Protein AF-A0A843L3I0-F1 (afdb_monomer_lite)

Foldseek 3Di:
DPPFAEEAEEEALLQLLCVQQVDADWDKALVRLLVSLVSSCVSPVPDPSSVLSVVSSVVCVVCVVVVHHYIYIYHYFHNPGDPRRLVRRLVRLVVVCVVRVGQEYEYGEQPPCCVPNVVSNCVPHNYPYYHHDHDDDDDDDVVVVVVVVVVVVVCVVDPVSVCVVPVLVVVLVVQQVVCVVVVHSVRSVVVNCVVVVVVCVCVVVVVVVVCCVPPPPVNVVVVVVVVVVVVVVVVVVVVVVVCVVDVPPPD

Sequence (251 aa):
MFEKKIIVLSVDRDNDLGVKTGIKGPLIGEKDILNAAMELGIADPTESDTNVLFRAIQVSRKLKNEGTPCEVVAITGDIEVGVKSDLVISEQLDTVIKKVKSKGVILVTDGREDENTLPVIQSKIPIVSIDRIVVQQSESIEDTYFILHKYIREVMEDRKLAGLVLGAPGLVFLLFGIAFLLGRPQLGWFGFLFVLGIYLFLKGFGIDNFIRREFSPKRVGFVFYVIAILLGIIGVWQSYYYFLQFPTWQS

Secondary structure (DSSP, 8-state):
---SPEEEEEEESS-HHHHHH-PPSPEESHHHHHHHHHHHHHH-TT-SHHHHHHHHHHHHHHHHHTT--EEEEEEE--SSTTHHHHHHHHHHHHHHHHHH--S-EEEEE-SSSHHHHHHHHHHHS-EEEEEE-------SHHHHHHHHHHHHHHHHHSHHHHIIIIIHHHHHHHHHHHHHHTT-THHHHHHHHHHHHHHHHHHHTTHHHHHHHHS-HHHHHHHHHHHHHHHHHHHHHHHHHHHHHS-TT--

pLDDT: mean 86.12, std 11.43, range [47.25, 97.81]

Structure (mmCIF, N/CA/C/O backbone):
data_AF-A0A843L3I0-F1
#
_entry.id   AF-A0A843L3I0-F1
#
loop_
_atom_site.group_PDB
_atom_site.id
_atom_site.type_symbol
_atom_site.label_atom_id
_atom_site.label_alt_id
_atom_site.label_comp_id
_atom_site.label_asym_id
_atom_site.label_entity_id
_atom_site.label_seq_id
_atom_site.pdbx_PDB_ins_code
_atom_site.Cartn_x
_atom_site.Cartn_y
_atom_site.Cartn_z
_atom_site.occupancy
_atom_site.B_iso_or_equiv
_atom_site.auth_seq_id
_atom_site.auth_comp_id
_atom_site.auth_asym_id
_atom_site.auth_atom_id
_atom_site.pdbx_PDB_model_num
ATOM 1 N N . MET A 1 1 ? -13.989 15.320 29.189 1.00 47.25 1 MET A N 1
ATOM 2 C CA . MET A 1 1 ? -13.974 13.846 29.085 1.00 47.25 1 MET A CA 1
ATOM 3 C C . MET A 1 1 ? -15.146 13.459 28.197 1.00 47.25 1 MET A C 1
ATOM 5 O O . MET A 1 1 ? -16.239 13.953 28.444 1.00 47.25 1 MET A O 1
ATOM 9 N N . PHE A 1 2 ? -14.930 12.718 27.107 1.00 51.69 2 PHE A N 1
ATOM 10 C CA . PHE A 1 2 ? -16.034 12.284 26.243 1.00 51.69 2 PHE A CA 1
ATOM 11 C C . PHE A 1 2 ? -16.946 11.348 27.057 1.00 51.69 2 PHE A C 1
ATOM 13 O O . PHE A 1 2 ? -16.574 10.216 27.335 1.00 51.69 2 PHE A O 1
ATOM 20 N N . GLU A 1 3 ? -18.134 11.811 27.456 1.00 54.72 3 GLU A N 1
ATOM 21 C CA . GLU A 1 3 ? -19.116 10.997 28.206 1.00 54.72 3 GLU A CA 1
ATOM 22 C C . GLU A 1 3 ? -19.702 9.838 27.380 1.00 54.72 3 GLU A C 1
ATOM 24 O O . GLU A 1 3 ? -20.401 8.973 27.903 1.00 54.72 3 GLU A O 1
ATOM 29 N N . LYS A 1 4 ? -19.459 9.819 26.066 1.00 68.38 4 LYS A N 1
ATOM 30 C CA . LYS A 1 4 ? -20.061 8.873 25.125 1.00 68.38 4 LYS A CA 1
ATOM 31 C C . LYS A 1 4 ? -19.022 7.859 24.670 1.00 68.38 4 LYS A C 1
ATOM 33 O O . LYS A 1 4 ? -17.927 8.242 24.270 1.00 68.38 4 LYS A O 1
ATOM 38 N N . LYS A 1 5 ? -19.409 6.580 24.684 1.00 85.69 5 LYS A N 1
ATOM 39 C CA . LYS A 1 5 ? -18.583 5.466 24.206 1.00 85.69 5 LYS A CA 1
ATOM 40 C C . LYS A 1 5 ? -18.188 5.704 22.745 1.00 85.69 5 LYS A C 1
ATOM 42 O O . LYS A 1 5 ? -19.071 6.000 21.942 1.00 85.69 5 LYS A O 1
ATOM 47 N N . ILE A 1 6 ? -16.908 5.597 22.400 1.00 92.62 6 ILE A N 1
ATOM 48 C CA . ILE A 1 6 ? -16.381 5.784 21.034 1.00 92.62 6 ILE A CA 1
ATOM 49 C C . ILE A 1 6 ? -16.170 4.417 20.372 1.00 92.62 6 ILE A C 1
ATOM 51 O O . ILE A 1 6 ? -15.732 3.476 21.033 1.00 92.62 6 ILE A O 1
ATOM 55 N N . ILE A 1 7 ? -16.480 4.289 19.083 1.00 96.00 7 ILE A N 1
ATOM 56 C CA . ILE A 1 7 ? -16.087 3.109 18.298 1.00 96.00 7 ILE A CA 1
ATOM 57 C C . ILE A 1 7 ? -14.706 3.369 17.697 1.00 96.00 7 ILE A C 1
ATOM 59 O O . ILE A 1 7 ? -14.507 4.400 17.065 1.00 96.00 7 ILE A O 1
ATOM 63 N N . VAL A 1 8 ? -13.766 2.446 17.870 1.00 97.06 8 VAL A N 1
ATOM 64 C CA . VAL A 1 8 ? -12.531 2.400 17.075 1.00 97.06 8 VAL A CA 1
ATOM 65 C C . VAL A 1 8 ? -12.775 1.396 15.957 1.00 97.06 8 VAL A C 1
ATOM 67 O O . VAL A 1 8 ? -12.907 0.208 16.241 1.00 97.06 8 VAL A O 1
ATOM 70 N N . LEU A 1 9 ? -12.927 1.878 14.726 1.00 96.56 9 LEU A N 1
ATOM 71 C CA . LEU A 1 9 ? -13.404 1.096 13.587 1.00 96.56 9 LEU A CA 1
ATOM 72 C C . LEU A 1 9 ? -12.271 0.802 12.607 1.00 96.56 9 LEU A C 1
ATOM 74 O O . LEU A 1 9 ? -11.635 1.734 12.131 1.00 96.56 9 LEU A O 1
ATOM 78 N N . SER A 1 10 ? -12.094 -0.472 12.272 1.00 95.19 10 SER A N 1
ATOM 79 C CA . SER A 1 10 ? -11.363 -0.939 11.090 1.00 95.19 10 SER A CA 1
ATOM 80 C C . SER A 1 10 ? -12.364 -1.399 10.033 1.00 95.19 10 SER A C 1
ATOM 82 O O . SER A 1 10 ? -13.389 -1.995 10.382 1.00 95.19 10 SER A O 1
ATOM 84 N N . VAL A 1 11 ? -12.070 -1.146 8.762 1.00 93.75 11 VAL A N 1
ATOM 85 C CA . VAL A 1 11 ? -12.902 -1.571 7.630 1.00 93.75 11 VAL A CA 1
ATOM 86 C C . VAL A 1 11 ? -12.017 -2.295 6.629 1.00 93.75 11 VAL A C 1
ATOM 88 O O . VAL A 1 11 ? -11.012 -1.730 6.227 1.00 93.75 11 VAL A O 1
ATOM 91 N N . ASP A 1 12 ? -12.415 -3.510 6.274 1.00 92.56 12 ASP A N 1
ATOM 92 C CA . ASP A 1 12 ? -11.859 -4.326 5.188 1.00 92.56 12 ASP A CA 1
ATOM 93 C C . ASP A 1 12 ? -12.946 -4.383 4.103 1.00 92.56 12 ASP A C 1
ATOM 95 O O . ASP A 1 12 ? -14.004 -4.990 4.312 1.00 92.56 12 ASP A O 1
ATOM 99 N N . ARG A 1 13 ? -12.791 -3.636 3.004 1.00 90.62 13 ARG A N 1
ATOM 100 C CA . ARG A 1 13 ? -13.873 -3.444 2.027 1.00 90.62 13 ARG A CA 1
ATOM 101 C C . ARG A 1 13 ? -13.996 -4.599 1.041 1.00 90.62 13 ARG A C 1
ATOM 103 O O . ARG A 1 13 ? -15.122 -4.899 0.632 1.00 90.62 13 ARG A O 1
ATOM 110 N N . ASP A 1 14 ? -12.903 -5.215 0.625 1.00 89.81 14 ASP A N 1
ATOM 111 C CA . ASP A 1 14 ? -12.903 -6.344 -0.312 1.00 89.81 14 ASP A CA 1
ATOM 112 C C . ASP A 1 14 ? -13.052 -7.709 0.382 1.00 89.81 14 ASP A C 1
ATOM 114 O O . ASP A 1 14 ? -13.180 -8.743 -0.280 1.00 89.81 14 ASP A O 1
ATOM 118 N N . ASN A 1 15 ? -13.221 -7.693 1.709 1.00 92.00 15 ASN A N 1
ATOM 119 C CA . ASN A 1 15 ? -13.504 -8.850 2.549 1.00 92.00 15 ASN A CA 1
ATOM 120 C C . ASN A 1 15 ? -12.358 -9.868 2.532 1.00 92.00 15 ASN A C 1
ATOM 122 O O . ASN A 1 15 ? -12.599 -11.079 2.611 1.00 92.00 15 ASN A O 1
ATOM 126 N N . ASP A 1 16 ? -11.119 -9.387 2.479 1.00 91.38 16 ASP A N 1
ATOM 127 C CA . ASP A 1 16 ? -9.922 -10.216 2.527 1.00 91.38 16 ASP A CA 1
ATOM 128 C C . ASP A 1 16 ? -9.854 -11.048 3.809 1.00 91.38 16 ASP A C 1
ATOM 130 O O . ASP A 1 16 ? -9.531 -12.241 3.764 1.00 91.38 16 ASP A O 1
ATOM 134 N N . LEU A 1 17 ? -10.299 -10.499 4.944 1.00 92.25 17 LEU A N 1
ATOM 135 C CA . LEU A 1 17 ? -10.442 -11.256 6.184 1.00 92.25 17 LEU A CA 1
ATOM 136 C C . LEU A 1 17 ? -11.374 -12.457 5.993 1.00 92.25 17 LEU A C 1
ATOM 138 O O . LEU A 1 17 ? -11.023 -13.588 6.341 1.00 92.25 17 LEU A O 1
ATOM 142 N N . GLY A 1 18 ? -12.559 -12.235 5.426 1.00 93.56 18 GLY A N 1
ATOM 143 C CA . GLY A 1 18 ? -13.554 -13.287 5.234 1.00 93.56 18 GLY A CA 1
ATOM 144 C C . GLY A 1 18 ? -13.145 -14.318 4.187 1.00 93.56 18 GLY A C 1
ATOM 145 O O . GLY A 1 18 ? -13.417 -15.506 4.369 1.00 93.56 18 GLY A O 1
ATOM 146 N N . VAL A 1 19 ? -12.477 -13.888 3.118 1.00 93.75 19 VAL A N 1
ATOM 147 C CA . VAL A 1 19 ? -12.019 -14.755 2.026 1.00 93.75 19 VAL A CA 1
ATOM 148 C C . VAL A 1 19 ? -10.836 -15.618 2.464 1.00 93.75 19 VAL A C 1
ATOM 150 O O . VAL A 1 19 ? -10.841 -16.822 2.207 1.00 93.75 19 VAL A O 1
ATOM 153 N N . LYS A 1 20 ? -9.850 -15.033 3.152 1.00 92.81 20 LYS A N 1
ATOM 154 C CA . LYS A 1 20 ? -8.599 -15.714 3.519 1.00 92.81 20 LYS A CA 1
ATOM 155 C C . LYS A 1 20 ? -8.724 -16.546 4.800 1.00 92.81 20 LYS A C 1
ATOM 157 O O . LYS A 1 20 ? -8.062 -17.573 4.916 1.00 92.81 20 LYS A O 1
ATOM 162 N N . THR A 1 21 ? -9.591 -16.152 5.741 1.00 93.06 21 THR A N 1
ATOM 163 C CA . THR A 1 21 ? -9.711 -16.819 7.060 1.00 93.06 21 THR A CA 1
ATOM 164 C C . THR A 1 21 ? -11.070 -17.475 7.326 1.00 93.06 21 THR A C 1
ATOM 166 O O . THR A 1 21 ? -11.201 -18.283 8.244 1.00 93.06 21 THR A O 1
ATOM 169 N N . GLY A 1 22 ? -12.113 -17.131 6.563 1.00 92.31 22 GLY A N 1
ATOM 170 C CA . GLY A 1 22 ? -13.489 -17.572 6.827 1.00 92.31 22 GLY A CA 1
ATOM 171 C C . GLY A 1 22 ? -14.190 -16.840 7.983 1.00 92.31 22 G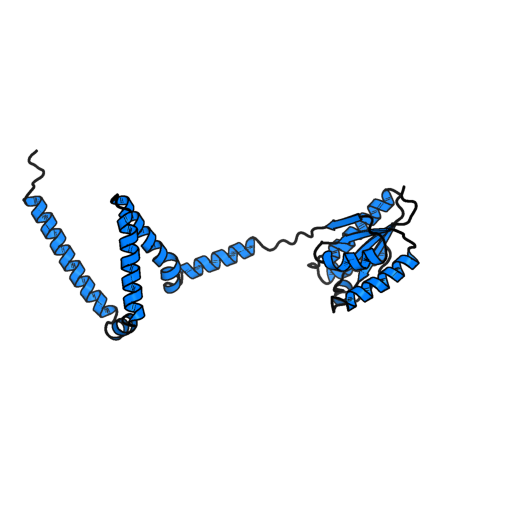LY A C 1
ATOM 172 O O . GLY A 1 22 ? -15.360 -17.124 8.264 1.00 92.31 22 GLY A O 1
ATOM 173 N N . ILE A 1 23 ? -13.517 -15.895 8.649 1.00 93.62 23 ILE A N 1
ATOM 174 C CA . ILE A 1 23 ? -14.083 -15.088 9.736 1.00 93.62 23 ILE A CA 1
ATOM 175 C C . ILE A 1 23 ? -14.974 -13.990 9.147 1.00 93.62 23 ILE A C 1
ATOM 177 O O . ILE A 1 23 ? -14.539 -13.195 8.324 1.00 93.62 23 ILE A O 1
ATOM 181 N N . LYS A 1 24 ? -16.234 -13.921 9.588 1.00 90.88 24 LYS A N 1
ATOM 182 C CA . LYS A 1 24 ? -17.214 -12.947 9.081 1.00 90.88 24 LYS A CA 1
ATOM 183 C C . LYS A 1 24 ? -17.395 -11.771 10.036 1.00 90.88 24 LYS A C 1
ATOM 185 O O . LYS A 1 24 ? -17.541 -11.977 11.242 1.00 90.88 24 LYS A O 1
ATOM 190 N N . GLY A 1 25 ? -17.457 -10.560 9.484 1.00 89.56 25 GLY A N 1
ATOM 191 C CA . GLY A 1 25 ? -17.862 -9.363 10.215 1.00 89.56 25 GLY A CA 1
ATOM 192 C C . GLY A 1 25 ? -19.362 -9.340 10.571 1.00 89.56 25 GLY A C 1
ATOM 193 O O . GLY A 1 25 ? -20.153 -10.119 10.029 1.00 89.56 25 GLY A O 1
ATOM 194 N N . PRO A 1 26 ? -19.785 -8.452 11.492 1.00 95.44 26 PRO A N 1
ATOM 195 C CA . PRO A 1 26 ? -18.951 -7.510 12.235 1.00 95.44 26 PRO A CA 1
ATOM 196 C C . PRO A 1 26 ? -18.332 -8.156 13.484 1.00 95.44 26 PRO A C 1
ATOM 198 O O . PRO A 1 26 ? -19.027 -8.802 14.273 1.00 95.44 26 PRO A O 1
ATOM 201 N N . LEU A 1 27 ? -17.045 -7.906 13.713 1.00 96.75 27 LEU A N 1
ATOM 202 C CA . LEU A 1 27 ? -16.320 -8.309 14.917 1.00 96.75 27 LEU A CA 1
ATOM 203 C C . LEU A 1 27 ? -16.342 -7.171 15.932 1.00 96.75 27 LEU A C 1
ATOM 205 O O . LEU A 1 27 ? -16.021 -6.030 15.602 1.00 96.75 27 LEU A O 1
ATOM 209 N N . ILE A 1 28 ? -16.723 -7.469 17.174 1.00 96.44 28 ILE A N 1
ATOM 210 C CA . ILE A 1 28 ? -16.835 -6.471 18.240 1.00 96.44 28 ILE A CA 1
ATOM 211 C C . ILE A 1 28 ? -16.047 -6.958 19.445 1.00 96.44 28 ILE A C 1
ATOM 213 O O . ILE A 1 28 ? -16.349 -8.003 20.013 1.00 96.44 28 ILE A O 1
ATOM 217 N N . GLY A 1 29 ? -15.101 -6.142 19.888 1.00 95.81 29 GLY A N 1
ATOM 218 C CA . GLY A 1 29 ? -14.295 -6.419 21.061 1.00 95.81 29 GLY A CA 1
ATOM 219 C C . GLY A 1 29 ? -12.894 -6.902 20.720 1.00 95.81 29 GLY A C 1
ATOM 220 O O . GLY A 1 29 ? -12.596 -7.443 19.659 1.00 95.81 29 GLY A O 1
ATOM 221 N N . GLU A 1 30 ? -11.998 -6.666 21.669 1.00 96.25 30 GLU A N 1
ATOM 222 C CA . GLU A 1 30 ? -10.559 -6.813 21.464 1.00 96.25 30 GLU A CA 1
ATOM 223 C C . GLU A 1 30 ? -10.128 -8.256 21.207 1.00 96.25 30 GLU A C 1
ATOM 225 O O . GLU A 1 30 ? -9.241 -8.491 20.395 1.00 96.25 30 GLU A O 1
ATOM 230 N N . LYS A 1 31 ? -10.759 -9.223 21.879 1.00 96.44 31 LYS A N 1
ATOM 231 C CA . LYS A 1 31 ? -10.398 -10.638 21.759 1.00 96.44 31 LYS A CA 1
ATOM 232 C C . LYS A 1 31 ? -10.693 -11.182 20.360 1.00 96.44 31 LYS A C 1
ATOM 234 O O . LYS A 1 31 ? -9.840 -11.850 19.785 1.00 96.44 31 LYS A O 1
ATOM 239 N N . ASP A 1 32 ? -11.870 -10.869 19.825 1.00 96.56 32 ASP A N 1
ATOM 240 C CA . ASP A 1 32 ? -12.314 -11.368 18.522 1.00 96.56 32 ASP A CA 1
ATOM 241 C C . ASP A 1 32 ? -11.478 -10.755 17.394 1.00 96.56 32 ASP A C 1
ATOM 243 O O . ASP A 1 32 ? -11.054 -11.458 16.481 1.00 96.56 32 ASP A O 1
ATOM 247 N N . ILE A 1 33 ? -11.157 -9.463 17.508 1.00 97.12 33 ILE A N 1
ATOM 248 C CA . ILE A 1 33 ? -10.322 -8.752 16.531 1.00 97.12 33 ILE A CA 1
ATOM 249 C C . ILE A 1 33 ? -8.862 -9.196 16.615 1.00 97.12 33 ILE A C 1
ATOM 251 O O . ILE A 1 33 ? -8.215 -9.334 15.584 1.00 97.12 33 ILE A O 1
ATOM 255 N N . LEU A 1 34 ? -8.339 -9.468 17.815 1.00 97.69 34 LEU A N 1
ATOM 256 C CA . LEU A 1 34 ? -6.986 -10.004 17.966 1.00 97.69 34 LEU A CA 1
ATOM 257 C C . LEU A 1 34 ? -6.868 -11.382 17.311 1.00 97.69 34 LEU A C 1
ATOM 259 O O . LEU A 1 34 ? -5.893 -11.637 16.613 1.00 97.69 34 LEU A O 1
ATOM 263 N N . ASN A 1 35 ? -7.868 -12.244 17.509 1.00 97.44 35 ASN A N 1
ATOM 264 C CA . ASN A 1 35 ? -7.906 -13.547 16.858 1.00 97.44 35 ASN A CA 1
ATOM 265 C C . ASN A 1 35 ? -7.980 -13.405 15.333 1.00 97.44 35 ASN A C 1
ATOM 267 O O . ASN A 1 35 ? -7.209 -14.041 14.629 1.00 97.44 35 ASN A O 1
ATOM 271 N N . ALA A 1 36 ? -8.850 -12.528 14.827 1.00 96.75 36 ALA A N 1
ATOM 272 C CA . ALA A 1 36 ? -8.954 -12.254 13.397 1.00 96.75 36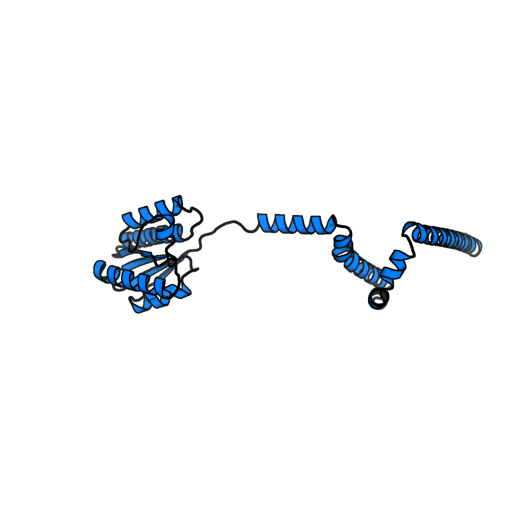 ALA A CA 1
ATOM 273 C C . ALA A 1 36 ? -7.644 -11.726 12.793 1.00 96.75 36 ALA A C 1
ATOM 275 O O . ALA A 1 36 ? -7.227 -12.207 11.747 1.00 96.75 36 ALA A O 1
ATOM 276 N N . ALA A 1 37 ? -6.960 -10.803 13.476 1.00 97.00 37 ALA A N 1
ATOM 277 C CA . ALA A 1 37 ? -5.665 -10.285 13.039 1.00 97.00 37 ALA A CA 1
ATOM 278 C C . ALA A 1 37 ? -4.585 -11.377 13.007 1.00 97.00 37 ALA A C 1
ATOM 280 O O . ALA A 1 37 ? -3.774 -11.418 12.087 1.00 97.00 37 ALA A O 1
ATOM 281 N N . MET A 1 38 ? -4.574 -12.274 13.999 1.00 97.31 38 MET A N 1
ATOM 282 C CA . MET A 1 38 ? -3.642 -13.402 14.029 1.00 97.31 38 MET A CA 1
ATOM 283 C C . MET A 1 38 ? -3.915 -14.398 12.899 1.00 97.31 38 MET A C 1
ATOM 285 O O . MET A 1 38 ? -2.980 -14.781 12.207 1.00 97.31 38 MET A O 1
ATOM 289 N N . GLU A 1 39 ? -5.172 -14.794 12.694 1.00 97.62 39 GLU A N 1
ATOM 290 C CA . GLU A 1 39 ? -5.553 -15.724 11.623 1.00 97.62 39 GLU A CA 1
ATOM 291 C C . GLU A 1 39 ? -5.272 -15.132 10.236 1.00 97.62 39 GLU A C 1
ATOM 293 O O . GLU A 1 39 ? -4.709 -15.818 9.386 1.00 97.62 39 GLU A O 1
ATOM 298 N N . LEU A 1 40 ? -5.579 -13.846 10.017 1.00 96.25 40 LEU A N 1
ATOM 299 C CA . LEU A 1 40 ? -5.300 -13.167 8.748 1.00 96.25 40 LEU A CA 1
ATOM 300 C C . LEU A 1 40 ? -3.800 -13.064 8.487 1.00 96.25 40 LEU A C 1
ATOM 302 O O . LEU A 1 40 ? -3.350 -13.436 7.410 1.00 96.25 40 LEU A O 1
ATOM 306 N N . GLY A 1 41 ? -3.016 -12.658 9.488 1.00 95.56 41 GLY A N 1
ATOM 307 C CA . GLY A 1 41 ? -1.562 -12.567 9.356 1.00 95.56 41 GLY A CA 1
ATOM 308 C C . GLY A 1 41 ? -0.869 -13.920 9.165 1.00 95.56 41 GLY A C 1
ATOM 309 O O . GLY A 1 41 ? 0.216 -13.968 8.591 1.00 95.56 41 GLY A O 1
ATOM 310 N N . ILE A 1 42 ? -1.470 -15.021 9.632 1.00 96.25 42 ILE A N 1
ATOM 311 C CA . ILE A 1 42 ? -0.984 -16.385 9.364 1.00 96.25 42 ILE A CA 1
ATOM 312 C C . ILE A 1 42 ? -1.367 -16.828 7.949 1.00 96.25 42 ILE A C 1
ATOM 314 O O . ILE A 1 42 ? -0.548 -17.448 7.270 1.00 96.25 42 ILE A O 1
ATOM 318 N N . ALA A 1 43 ? -2.595 -16.534 7.513 1.00 95.19 43 ALA A N 1
ATOM 319 C CA . ALA A 1 43 ? -3.089 -16.897 6.189 1.00 95.19 43 ALA A CA 1
ATOM 320 C C . ALA A 1 43 ? -2.373 -16.121 5.071 1.00 95.19 43 ALA A C 1
ATOM 322 O O . ALA A 1 43 ? -2.023 -16.708 4.048 1.00 95.19 43 ALA A O 1
ATOM 323 N N . ASP A 1 44 ? -2.130 -14.827 5.283 1.00 91.81 44 ASP A N 1
ATOM 324 C CA . ASP A 1 44 ? -1.428 -13.941 4.360 1.00 91.81 44 ASP A CA 1
ATOM 325 C C . ASP A 1 44 ? -0.596 -12.887 5.123 1.00 91.81 44 ASP A C 1
ATOM 327 O O . ASP A 1 44 ? -1.097 -11.821 5.493 1.00 91.81 44 ASP A O 1
ATOM 331 N N . PRO A 1 45 ? 0.707 -13.149 5.340 1.00 89.62 45 PRO A N 1
ATOM 332 C CA . PRO A 1 45 ? 1.605 -12.205 6.004 1.00 89.62 45 PRO A CA 1
ATOM 333 C C . PRO A 1 45 ? 1.841 -10.901 5.230 1.00 89.62 45 PRO A C 1
ATOM 335 O O . PRO A 1 45 ? 2.410 -9.962 5.790 1.00 89.62 45 PRO A O 1
ATOM 338 N N . THR A 1 46 ? 1.478 -10.852 3.945 1.00 85.31 46 THR A N 1
ATOM 339 C CA . THR A 1 46 ? 1.660 -9.668 3.095 1.00 85.31 46 THR A CA 1
ATOM 340 C C . THR A 1 46 ? 0.476 -8.710 3.162 1.00 85.31 46 THR A C 1
ATOM 342 O O . THR A 1 46 ? 0.591 -7.580 2.694 1.00 85.31 46 THR A O 1
ATOM 345 N N . GLU A 1 47 ? -0.620 -9.116 3.803 1.00 88.94 47 GLU A N 1
ATOM 346 C CA . GLU A 1 47 ? -1.834 -8.317 3.891 1.00 88.94 47 GLU A CA 1
ATOM 347 C C . GLU A 1 47 ? -1.662 -7.088 4.802 1.00 88.94 47 GLU A C 1
ATOM 349 O O . GLU A 1 47 ? -1.241 -7.198 5.964 1.00 88.94 47 GLU A O 1
ATOM 354 N N . SER A 1 48 ? -1.998 -5.895 4.300 1.00 88.88 48 SER A N 1
ATOM 355 C CA . SER A 1 48 ? -1.928 -4.663 5.089 1.00 88.88 48 SER A CA 1
ATOM 356 C C . SER A 1 48 ? -3.046 -4.582 6.129 1.00 88.88 48 SER A C 1
ATOM 358 O O . SER A 1 48 ? -2.784 -4.062 7.222 1.00 88.88 48 SER A O 1
ATOM 360 N N . ASP A 1 49 ? -4.215 -5.183 5.880 1.00 91.50 49 ASP A N 1
ATOM 361 C CA . ASP A 1 49 ? -5.354 -5.191 6.815 1.00 91.50 49 ASP A CA 1
ATOM 362 C C . ASP A 1 49 ? -5.016 -5.784 8.184 1.00 91.50 49 ASP A C 1
ATOM 364 O O . ASP A 1 49 ? -5.480 -5.297 9.220 1.00 91.50 49 ASP A O 1
ATOM 368 N N . THR A 1 50 ? -4.121 -6.775 8.228 1.00 94.56 50 THR A N 1
ATOM 369 C CA . THR A 1 50 ? -3.598 -7.334 9.484 1.00 94.56 50 THR A CA 1
ATOM 370 C C . THR A 1 50 ? -3.051 -6.230 10.398 1.00 94.56 50 THR A C 1
ATOM 372 O O . THR A 1 50 ? -3.340 -6.185 11.600 1.00 94.56 50 THR A O 1
ATOM 375 N N . ASN A 1 51 ? -2.293 -5.287 9.834 1.00 94.75 51 ASN A N 1
ATOM 376 C CA . ASN A 1 51 ? -1.720 -4.173 10.587 1.00 94.75 51 ASN A CA 1
ATOM 377 C C . ASN A 1 51 ? -2.778 -3.143 10.993 1.00 94.75 51 ASN A C 1
ATOM 379 O O . ASN A 1 51 ? -2.670 -2.561 12.076 1.00 94.75 51 ASN A O 1
ATOM 383 N N . VAL A 1 52 ? -3.813 -2.944 10.172 1.00 94.62 52 VAL A N 1
ATOM 384 C CA . VAL A 1 52 ? -4.946 -2.065 10.496 1.00 94.62 52 VAL A CA 1
ATOM 385 C C . VAL A 1 52 ? -5.700 -2.602 11.718 1.00 94.62 52 VAL A C 1
ATOM 387 O O . VAL A 1 52 ? -5.944 -1.852 12.669 1.00 94.62 52 VAL A O 1
ATOM 390 N N . LEU A 1 53 ? -5.963 -3.913 11.779 1.00 96.06 53 LEU A N 1
ATOM 391 C CA . LEU A 1 53 ? -6.601 -4.560 12.933 1.00 96.06 53 LEU A CA 1
ATOM 392 C C . LEU A 1 53 ? -5.755 -4.421 14.210 1.00 96.06 53 LEU A C 1
ATOM 394 O O . LEU A 1 53 ? -6.270 -4.035 15.268 1.00 96.06 53 LEU A O 1
ATOM 398 N N . PHE A 1 54 ? -4.441 -4.664 14.126 1.00 97.38 54 PHE A N 1
ATOM 399 C CA . PHE A 1 54 ? -3.537 -4.455 15.263 1.00 97.38 54 PHE A CA 1
ATOM 400 C C . PHE A 1 54 ? -3.499 -2.993 15.713 1.00 97.38 54 PHE A C 1
ATOM 402 O O . PHE A 1 54 ? -3.500 -2.711 16.920 1.00 97.38 54 PHE A O 1
ATOM 409 N N . ARG A 1 55 ? -3.517 -2.046 14.769 1.00 97.06 55 ARG A N 1
ATOM 410 C CA . ARG A 1 55 ? -3.577 -0.622 15.089 1.00 97.06 55 ARG A CA 1
ATOM 411 C C . ARG A 1 55 ? -4.883 -0.256 15.785 1.00 97.06 55 ARG A C 1
ATOM 413 O O . ARG A 1 55 ? -4.839 0.459 16.787 1.00 97.06 55 ARG A O 1
ATOM 420 N N . ALA A 1 56 ? -6.020 -0.779 15.336 1.00 97.00 56 ALA A N 1
ATOM 421 C CA . ALA A 1 56 ? -7.312 -0.541 15.974 1.00 97.00 56 ALA A CA 1
ATOM 422 C C . ALA A 1 56 ? -7.322 -1.011 17.440 1.00 97.00 56 ALA A C 1
ATOM 424 O O . ALA A 1 56 ? -7.786 -0.291 18.333 1.00 97.00 56 ALA A O 1
ATOM 425 N N . ILE A 1 57 ? -6.717 -2.170 17.725 1.00 97.81 57 ILE A N 1
ATOM 426 C CA . ILE A 1 57 ? -6.514 -2.652 19.100 1.00 97.81 57 ILE A CA 1
ATOM 427 C C . ILE A 1 57 ? -5.625 -1.686 19.893 1.00 97.81 57 ILE A C 1
ATOM 429 O O . ILE A 1 57 ? -5.966 -1.322 21.022 1.00 97.81 57 ILE A O 1
ATOM 433 N N . GLN A 1 58 ? -4.502 -1.246 19.320 1.00 97.44 58 GLN A N 1
ATOM 434 C CA . GLN A 1 58 ? -3.574 -0.324 19.978 1.00 97.44 58 GLN A CA 1
ATOM 435 C C . GLN A 1 58 ? -4.245 1.012 20.338 1.00 97.44 58 GLN A C 1
ATOM 437 O O . GLN A 1 58 ? -4.110 1.478 21.473 1.00 97.44 58 GLN A O 1
ATOM 442 N N . VAL A 1 59 ? -5.000 1.602 19.406 1.00 96.50 59 VAL A N 1
ATOM 443 C CA . VAL A 1 59 ? -5.756 2.848 19.618 1.00 96.50 59 VAL A CA 1
ATOM 444 C C . VAL A 1 59 ? -6.801 2.661 20.720 1.00 96.50 59 VAL A C 1
ATOM 446 O O . VAL A 1 59 ? -6.873 3.471 21.643 1.00 96.50 59 VAL A O 1
ATOM 449 N N . SER A 1 60 ? -7.556 1.560 20.691 1.00 95.75 60 SER A N 1
ATOM 450 C CA . SER A 1 60 ? -8.539 1.237 21.732 1.00 95.75 60 SER A CA 1
ATOM 451 C C . SER A 1 60 ? -7.900 1.078 23.119 1.00 95.75 60 SER A C 1
ATOM 453 O O . SER A 1 60 ? -8.386 1.653 24.093 1.00 95.75 60 SER A O 1
ATOM 455 N N . ARG A 1 61 ? -6.774 0.358 23.233 1.00 96.12 61 ARG A N 1
ATOM 456 C CA . ARG A 1 61 ? -6.038 0.221 24.504 1.00 96.12 61 ARG A CA 1
ATOM 457 C C . ARG A 1 61 ? -5.573 1.572 25.038 1.00 96.12 61 ARG A C 1
ATOM 459 O O . ARG A 1 61 ? -5.729 1.843 26.226 1.00 96.12 61 ARG A O 1
ATOM 466 N N . LYS A 1 62 ? -5.038 2.429 24.162 1.00 96.00 62 LYS A N 1
ATOM 467 C CA . LYS A 1 62 ? -4.600 3.779 24.529 1.00 96.00 62 LYS A CA 1
ATOM 468 C C . LYS A 1 62 ? -5.758 4.605 25.099 1.00 96.00 62 LYS A C 1
ATOM 470 O O . LYS A 1 62 ? -5.630 5.143 26.194 1.00 96.00 62 LYS A O 1
ATOM 475 N N . LEU A 1 63 ? -6.904 4.629 24.418 1.00 93.06 63 LEU A N 1
ATOM 476 C CA . LEU A 1 63 ? -8.090 5.366 24.867 1.00 93.06 63 LEU A CA 1
ATOM 477 C C . LEU A 1 63 ? -8.640 4.848 26.202 1.00 93.06 63 LEU A C 1
ATOM 479 O O . LEU A 1 63 ? -8.969 5.650 27.076 1.00 93.06 63 LEU A O 1
ATOM 483 N N . LYS A 1 64 ? -8.692 3.522 26.389 1.00 92.56 64 LYS A N 1
ATOM 484 C CA . LYS A 1 64 ? -9.106 2.908 27.662 1.00 92.56 64 LYS A CA 1
ATOM 485 C C . LYS A 1 64 ? -8.180 3.306 28.813 1.00 92.56 64 LYS A C 1
ATOM 487 O O . LYS A 1 64 ? -8.674 3.633 29.889 1.00 92.56 64 LYS A O 1
ATOM 492 N N . ASN A 1 65 ? -6.866 3.332 28.582 1.00 93.69 65 ASN A N 1
ATOM 493 C CA . ASN A 1 65 ? -5.882 3.765 29.582 1.00 93.69 65 ASN A CA 1
ATOM 494 C C . ASN A 1 65 ? -6.026 5.253 29.942 1.00 93.69 65 ASN A C 1
ATOM 496 O O . ASN A 1 65 ? -5.803 5.633 31.086 1.00 93.69 65 ASN A O 1
ATOM 500 N N . GLU A 1 66 ? -6.445 6.085 28.988 1.00 92.19 66 GLU A N 1
ATOM 501 C CA . GLU A 1 66 ? -6.764 7.507 29.192 1.00 92.19 66 GLU A CA 1
ATOM 502 C C . GLU A 1 66 ? -8.155 7.727 29.831 1.00 92.19 66 GLU A C 1
ATOM 504 O O . GLU A 1 66 ? -8.597 8.863 30.003 1.00 92.19 66 GLU A O 1
ATOM 509 N N . GLY A 1 67 ? -8.872 6.652 30.185 1.00 88.50 67 GLY A N 1
ATOM 510 C CA . GLY A 1 67 ? -10.200 6.708 30.802 1.00 88.50 67 GLY A CA 1
ATOM 511 C C . GLY A 1 67 ? -11.336 7.017 29.824 1.00 88.50 67 GLY A C 1
ATOM 512 O O . GLY A 1 67 ? -12.460 7.278 30.254 1.00 88.50 67 GLY A O 1
ATOM 513 N N . THR A 1 68 ? -11.083 6.990 28.515 1.00 90.00 68 THR A N 1
ATOM 514 C CA . THR A 1 68 ? -12.121 7.202 27.502 1.00 90.00 68 THR A CA 1
ATOM 515 C C . THR A 1 68 ? -12.830 5.877 27.205 1.00 90.00 68 THR A C 1
ATOM 517 O O . THR A 1 68 ? -12.185 4.921 26.769 1.00 90.00 68 THR A O 1
ATOM 520 N N . PRO A 1 69 ? -14.158 5.777 27.408 1.00 90.50 69 PRO A N 1
ATOM 521 C CA . PRO A 1 69 ? -14.885 4.552 27.107 1.00 90.50 69 PRO A CA 1
ATOM 522 C C . PRO A 1 69 ? -14.888 4.309 25.595 1.00 90.50 69 PRO A C 1
ATOM 524 O O . PRO A 1 69 ? -15.419 5.113 24.830 1.00 90.50 69 PRO A O 1
ATOM 527 N N . CYS A 1 70 ? -14.338 3.183 25.146 1.00 93.44 70 CYS A N 1
ATOM 528 C CA . CYS A 1 70 ? -14.356 2.807 23.736 1.00 93.44 70 CYS A CA 1
ATOM 529 C C . CYS A 1 70 ? -14.568 1.305 23.523 1.00 93.44 70 CYS A C 1
ATOM 531 O O . CYS A 1 70 ? -14.332 0.491 24.419 1.00 93.44 70 CYS A O 1
ATOM 533 N N . GLU A 1 71 ? -15.032 0.953 22.328 1.00 95.62 71 GLU A N 1
ATOM 534 C CA . GLU A 1 71 ? -15.112 -0.421 21.832 1.00 95.62 71 GLU A CA 1
ATOM 535 C C . GLU A 1 71 ? -14.382 -0.507 20.496 1.00 95.62 71 GLU A C 1
ATOM 537 O O . GLU A 1 71 ? -14.572 0.358 19.642 1.00 95.62 71 GLU A O 1
ATOM 542 N N . VAL A 1 72 ? -13.560 -1.537 20.316 1.00 97.19 72 VAL A N 1
ATOM 543 C CA . VAL A 1 72 ? -12.897 -1.800 19.035 1.00 97.19 72 VAL A CA 1
ATOM 544 C C . VAL A 1 72 ? -13.795 -2.685 18.177 1.00 97.19 72 VAL A C 1
ATOM 546 O O . VAL A 1 72 ? -14.408 -3.626 18.685 1.00 97.19 72 VAL A O 1
ATOM 549 N N . VAL A 1 73 ? -13.920 -2.345 16.899 1.00 97.50 73 VAL A N 1
ATOM 550 C CA . VAL A 1 73 ? -14.809 -3.002 15.942 1.00 97.50 73 VAL A CA 1
ATOM 551 C C . VAL A 1 73 ? -14.081 -3.168 14.613 1.00 97.50 73 VAL A C 1
ATOM 553 O O . VAL A 1 73 ? -13.415 -2.240 14.159 1.00 97.50 73 VAL A O 1
ATOM 556 N N . ALA A 1 74 ? -14.249 -4.324 13.978 1.00 96.62 74 ALA A N 1
ATOM 557 C CA . ALA A 1 74 ? -13.861 -4.552 12.593 1.00 96.62 74 ALA A CA 1
ATOM 558 C C . ALA A 1 74 ? -15.093 -4.979 11.789 1.00 96.62 74 ALA A C 1
ATOM 560 O O . ALA A 1 74 ? -15.875 -5.817 12.247 1.00 96.62 74 ALA A O 1
ATOM 561 N N . ILE A 1 75 ? -15.287 -4.385 10.618 1.00 95.62 75 ILE A N 1
ATOM 562 C CA . ILE A 1 75 ? -16.362 -4.743 9.688 1.00 95.62 75 ILE A CA 1
ATOM 563 C C . ILE A 1 75 ? -15.754 -5.122 8.348 1.00 95.62 75 ILE A C 1
ATOM 565 O O . ILE A 1 75 ? -14.724 -4.573 7.963 1.00 95.62 75 ILE A O 1
ATOM 569 N N . THR A 1 76 ? -16.407 -6.058 7.670 1.00 93.75 76 THR A N 1
ATOM 570 C CA . THR A 1 76 ? -15.955 -6.580 6.379 1.00 93.75 76 THR A CA 1
ATOM 571 C C . THR A 1 76 ? -16.995 -6.297 5.302 1.00 93.75 76 THR A C 1
ATOM 573 O O . THR A 1 76 ? -18.196 -6.298 5.587 1.00 93.75 76 THR A O 1
ATOM 576 N N . GLY A 1 77 ? -16.552 -6.027 4.080 1.00 92.38 77 GLY A N 1
ATOM 577 C CA . GLY A 1 77 ? -17.412 -5.807 2.926 1.00 92.38 77 GLY A CA 1
ATOM 578 C C . GLY A 1 77 ? -17.743 -7.095 2.178 1.00 92.38 77 GLY A C 1
ATOM 579 O O . GLY A 1 77 ? -18.091 -8.115 2.776 1.00 92.38 77 GLY A O 1
ATOM 580 N N . ASP A 1 78 ? -17.649 -7.041 0.853 1.00 92.19 78 ASP A N 1
ATOM 581 C CA . ASP A 1 78 ? -17.878 -8.167 -0.053 1.00 92.19 78 ASP A CA 1
ATOM 582 C C . ASP A 1 78 ? -16.767 -8.196 -1.108 1.00 92.19 78 ASP A C 1
ATOM 584 O O . ASP A 1 78 ? -16.282 -7.141 -1.517 1.00 92.19 78 ASP A O 1
ATOM 588 N N . ILE A 1 79 ? -16.425 -9.398 -1.582 1.00 88.38 79 ILE A N 1
ATOM 589 C CA . ILE A 1 79 ? -15.407 -9.605 -2.624 1.00 88.38 79 ILE A CA 1
ATOM 590 C C . ILE A 1 79 ? -15.758 -8.864 -3.921 1.00 88.38 79 ILE A C 1
ATOM 592 O O . ILE A 1 79 ? -14.888 -8.421 -4.668 1.00 88.38 79 ILE A O 1
ATOM 596 N N . GLU A 1 80 ? -17.056 -8.695 -4.189 1.00 85.69 80 GLU A N 1
ATOM 597 C CA . GLU A 1 80 ? -17.560 -7.796 -5.218 1.00 85.69 80 GLU A CA 1
ATOM 598 C C . GLU A 1 80 ? -17.604 -6.373 -4.646 1.00 85.69 80 GLU A C 1
ATOM 600 O O . GLU A 1 80 ? -18.641 -5.862 -4.201 1.00 85.69 80 GLU A O 1
ATOM 605 N N . VAL A 1 81 ? -16.427 -5.741 -4.659 1.00 86.06 81 VAL A N 1
ATOM 606 C CA . VAL A 1 81 ? -16.208 -4.342 -4.276 1.00 86.06 81 VAL A CA 1
ATOM 607 C C . VAL A 1 81 ? -17.187 -3.410 -5.010 1.00 86.06 81 VAL A C 1
ATOM 609 O O . VAL A 1 81 ? -17.679 -3.702 -6.102 1.00 86.06 81 VAL A O 1
ATOM 612 N N . GLY A 1 82 ? -17.470 -2.245 -4.425 1.00 87.12 82 GLY A N 1
ATOM 613 C CA . GLY A 1 82 ? -18.415 -1.264 -4.960 1.00 87.12 82 GLY A CA 1
ATOM 614 C C . GLY A 1 82 ? -19.729 -1.294 -4.190 1.00 87.12 82 GLY A C 1
ATOM 615 O O . GLY A 1 82 ? -19.730 -1.480 -2.978 1.00 87.12 82 GLY A O 1
ATOM 616 N N . VAL A 1 83 ? -20.858 -1.129 -4.886 1.00 89.88 83 VAL A N 1
ATOM 617 C CA . VAL A 1 83 ? -22.174 -0.921 -4.248 1.00 89.88 83 VAL A CA 1
ATOM 618 C C . VAL A 1 83 ? -22.546 -2.046 -3.280 1.00 89.88 83 VAL A C 1
ATOM 620 O O . VAL A 1 83 ? -23.097 -1.779 -2.218 1.00 89.88 83 VAL A O 1
ATOM 623 N N . LYS A 1 84 ? -22.255 -3.304 -3.628 1.00 91.00 84 LYS A N 1
ATOM 624 C CA . LYS A 1 84 ? -22.606 -4.457 -2.791 1.00 91.00 84 LYS A CA 1
ATOM 625 C C . LYS A 1 84 ? -21.810 -4.464 -1.487 1.00 91.00 84 LYS A C 1
ATOM 627 O O . LYS A 1 84 ? -22.416 -4.542 -0.422 1.00 91.00 84 LYS A O 1
ATOM 632 N N . SER A 1 85 ? -20.491 -4.305 -1.573 1.00 91.56 85 SER A N 1
ATOM 633 C CA . SER A 1 85 ? -19.631 -4.137 -0.399 1.00 91.56 85 SER A CA 1
ATOM 634 C C . SER A 1 85 ? -20.075 -2.944 0.463 1.00 91.56 85 SER A C 1
ATOM 636 O O . SER A 1 85 ? -20.285 -3.094 1.667 1.00 91.56 85 SER A O 1
ATOM 638 N N . ASP A 1 86 ? -20.356 -1.792 -0.153 1.00 92.19 86 ASP A N 1
ATOM 639 C CA . ASP A 1 86 ? -20.789 -0.583 0.557 1.00 92.19 86 ASP A CA 1
ATOM 640 C C . ASP A 1 86 ? -22.131 -0.793 1.303 1.00 92.19 86 ASP A C 1
ATOM 642 O O . ASP A 1 86 ? -22.316 -0.296 2.419 1.00 92.19 86 ASP A O 1
ATOM 646 N N . LEU A 1 87 ? -23.064 -1.570 0.733 1.00 93.12 87 LEU A N 1
ATOM 647 C CA . LEU A 1 87 ? -24.315 -1.966 1.397 1.00 93.12 87 LEU A CA 1
ATOM 648 C C . LEU A 1 87 ? -24.062 -2.892 2.595 1.00 93.12 87 LEU A C 1
ATOM 650 O O . LEU A 1 87 ? -24.621 -2.655 3.667 1.00 93.12 87 LEU A O 1
ATOM 654 N N . VAL A 1 88 ? -23.195 -3.898 2.448 1.00 94.19 88 VAL A N 1
ATOM 655 C CA . VAL A 1 88 ? -22.834 -4.824 3.537 1.00 94.19 88 VAL A CA 1
ATOM 656 C C . VAL A 1 88 ? -22.179 -4.070 4.697 1.00 94.19 88 VAL A C 1
ATOM 658 O O . VAL A 1 88 ? -22.580 -4.236 5.852 1.00 94.19 88 VAL A O 1
ATOM 661 N N . ILE A 1 89 ? -21.232 -3.178 4.395 1.00 94.44 89 ILE A N 1
ATOM 662 C CA . ILE A 1 89 ? -20.576 -2.297 5.372 1.00 94.44 89 ILE A CA 1
ATOM 663 C C . ILE A 1 89 ? -21.619 -1.452 6.112 1.00 94.44 89 ILE A C 1
ATOM 665 O O . ILE A 1 89 ? -21.603 -1.372 7.342 1.00 94.44 89 ILE A O 1
ATOM 669 N N . SER A 1 90 ? -22.557 -0.852 5.376 1.00 94.88 90 SER A N 1
ATOM 670 C CA . SER A 1 90 ? -23.640 -0.030 5.925 1.00 94.88 90 SER A CA 1
ATOM 671 C C . SER A 1 90 ? -24.542 -0.814 6.893 1.00 94.88 90 SER A C 1
ATOM 673 O O . SER A 1 90 ? -24.828 -0.341 7.997 1.00 94.88 90 SER A O 1
ATOM 675 N N . GLU A 1 91 ? -24.942 -2.037 6.534 1.00 95.25 91 GLU A N 1
ATOM 676 C CA . GLU A 1 91 ? -25.777 -2.914 7.370 1.00 95.25 91 GLU A CA 1
ATOM 677 C C . GLU A 1 91 ? -25.049 -3.403 8.634 1.00 95.25 91 G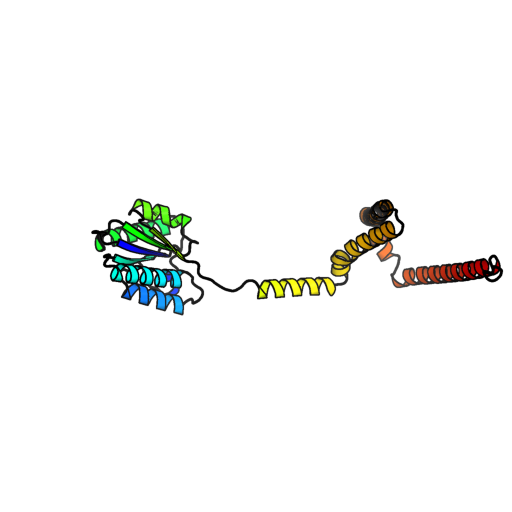LU A C 1
ATOM 679 O O . GLU A 1 91 ? -25.615 -3.420 9.741 1.00 95.25 91 GLU A O 1
ATOM 684 N N . GLN A 1 92 ? -23.774 -3.779 8.496 1.00 96.31 92 GLN A N 1
ATOM 685 C CA . GLN A 1 92 ? -22.938 -4.164 9.630 1.00 96.31 92 GLN A CA 1
ATOM 686 C C . GLN A 1 92 ? -22.754 -2.990 10.592 1.00 96.31 92 GLN A C 1
ATOM 688 O O . GLN A 1 92 ? -22.925 -3.150 11.806 1.00 96.31 92 GLN A O 1
ATOM 693 N N . LEU A 1 93 ? -22.483 -1.795 10.063 1.00 95.25 93 LEU A N 1
ATOM 694 C CA . LEU A 1 93 ? -22.318 -0.582 10.852 1.00 95.25 93 LEU A CA 1
ATOM 695 C C . LEU A 1 93 ? -23.605 -0.217 11.606 1.00 95.25 93 LEU A C 1
ATOM 697 O O . LEU A 1 93 ? -23.541 0.075 12.801 1.00 95.25 93 LEU A O 1
ATOM 701 N N . ASP A 1 94 ? -24.782 -0.336 10.981 1.00 94.88 94 ASP A N 1
ATOM 702 C CA . ASP A 1 94 ? -26.073 -0.154 11.664 1.00 94.88 94 ASP A CA 1
ATOM 703 C C . ASP A 1 94 ? -26.230 -1.112 12.859 1.00 94.88 94 ASP A C 1
ATOM 705 O O . ASP A 1 94 ? -26.727 -0.733 13.928 1.00 94.88 94 ASP A O 1
ATOM 709 N N . THR A 1 95 ? -25.790 -2.362 12.705 1.00 94.62 95 THR A N 1
ATOM 710 C CA . THR A 1 95 ? -25.841 -3.376 13.768 1.00 94.62 95 THR A CA 1
ATOM 711 C C . THR A 1 95 ? -24.877 -3.044 14.910 1.00 94.62 95 THR A C 1
ATOM 713 O O . THR A 1 95 ? -25.245 -3.139 16.088 1.00 94.62 95 THR A O 1
ATOM 716 N N . VAL A 1 96 ? -23.660 -2.610 14.581 1.00 95.00 96 VAL A N 1
ATOM 717 C CA . VAL A 1 96 ? -22.638 -2.185 15.549 1.00 95.00 96 VAL A CA 1
ATOM 718 C C . VAL A 1 96 ? -23.108 -0.966 16.337 1.00 95.00 96 VAL A C 1
ATOM 720 O O . VAL A 1 96 ? -23.039 -0.975 17.567 1.00 95.00 96 VAL A O 1
ATOM 723 N N . ILE A 1 97 ? -23.633 0.064 15.667 1.00 93.44 97 ILE A N 1
ATOM 724 C CA . ILE A 1 97 ? -24.110 1.295 16.313 1.00 93.44 97 ILE A CA 1
ATOM 725 C C . ILE A 1 97 ? -25.197 0.968 17.343 1.00 93.44 97 ILE A C 1
ATOM 727 O O . ILE A 1 97 ? -25.146 1.462 18.473 1.00 93.44 97 ILE A O 1
ATOM 731 N N . LYS A 1 98 ? -26.141 0.080 17.001 1.00 91.94 98 LYS A N 1
ATOM 732 C CA . LYS A 1 98 ? -27.207 -0.365 17.916 1.00 91.94 98 LYS A CA 1
ATOM 733 C C . LYS A 1 98 ? -26.663 -1.112 19.137 1.00 91.94 98 LYS A C 1
ATOM 735 O O . LYS A 1 98 ? -27.150 -0.887 20.247 1.00 91.94 98 LYS A O 1
ATOM 740 N N . LYS A 1 99 ? -25.663 -1.982 18.952 1.00 92.06 99 LYS A N 1
ATOM 741 C CA . LYS A 1 99 ? -25.058 -2.781 20.035 1.00 92.06 99 LYS A CA 1
ATOM 742 C C . LYS A 1 99 ? -24.166 -1.944 20.954 1.00 92.06 99 LYS A C 1
ATOM 744 O O . LYS A 1 99 ? -24.305 -2.018 22.172 1.00 92.06 99 LYS A O 1
ATOM 749 N N . VAL A 1 100 ? -23.268 -1.141 20.383 1.00 90.06 100 VAL A N 1
ATOM 750 C CA . VAL A 1 100 ? -22.272 -0.356 21.133 1.00 90.06 100 VAL A CA 1
ATOM 751 C C . VAL A 1 100 ? -22.881 0.926 21.713 1.00 90.06 100 VAL A C 1
ATOM 753 O O . VAL A 1 100 ? -22.393 1.428 22.726 1.00 90.06 100 VAL A O 1
ATOM 756 N N . LYS A 1 101 ? -23.965 1.442 21.110 1.00 89.19 101 LYS A N 1
ATOM 757 C CA . LYS A 1 101 ? -24.640 2.701 21.483 1.00 89.19 101 LYS A CA 1
ATOM 758 C C . LYS A 1 101 ? -23.688 3.904 21.486 1.00 89.19 101 LYS A C 1
ATOM 760 O O . LYS A 1 101 ? -23.765 4.784 22.345 1.00 89.19 101 LYS A O 1
ATOM 765 N N . SER A 1 102 ? -22.776 3.924 20.520 1.00 86.81 102 SER A N 1
ATOM 766 C CA . SER A 1 102 ? -21.812 5.004 20.327 1.00 86.81 102 SER A CA 1
ATOM 767 C C . SER A 1 102 ? -22.401 6.155 19.512 1.00 86.81 102 SER A C 1
ATOM 769 O O . SER A 1 102 ? -23.343 5.976 18.744 1.00 86.81 102 SER A O 1
ATOM 771 N N . LYS A 1 103 ? -21.834 7.352 19.686 1.00 86.31 103 LYS A N 1
ATOM 772 C CA . LYS A 1 103 ? -22.187 8.563 18.931 1.00 86.31 103 LYS A CA 1
ATOM 773 C C . LYS A 1 103 ? -21.011 9.137 18.140 1.00 86.31 103 LYS A C 1
ATOM 775 O O . LYS A 1 103 ? -21.127 10.254 17.656 1.00 86.31 103 LYS A O 1
ATOM 780 N N . GLY A 1 104 ? -19.895 8.420 18.055 1.00 91.75 104 GLY A N 1
ATOM 781 C CA . GLY A 1 104 ? -18.727 8.861 17.307 1.00 91.75 104 GLY A CA 1
ATOM 782 C C . GLY A 1 104 ? -17.772 7.713 17.029 1.00 91.75 104 GLY A C 1
ATOM 783 O O . GLY A 1 104 ? -17.633 6.803 17.850 1.00 91.75 104 GLY A O 1
ATOM 784 N N . VAL A 1 105 ? -17.118 7.769 15.876 1.00 95.00 105 VAL A N 1
ATOM 785 C CA . VAL A 1 105 ? -16.157 6.753 15.447 1.00 95.00 105 VAL A CA 1
ATOM 786 C C . VAL A 1 105 ? -14.777 7.362 15.223 1.00 95.00 105 VAL A C 1
ATOM 788 O O . VAL A 1 105 ? -14.655 8.486 14.737 1.00 95.00 105 VAL A O 1
ATOM 791 N N . ILE A 1 106 ? -13.740 6.623 15.596 1.00 95.19 106 ILE A N 1
ATOM 792 C CA . ILE A 1 106 ? -12.367 6.838 15.156 1.00 95.19 106 ILE A CA 1
ATOM 793 C C . ILE A 1 106 ? -12.095 5.776 14.100 1.00 95.19 106 ILE A C 1
ATOM 795 O O . ILE A 1 106 ? -12.108 4.588 14.418 1.00 95.19 106 ILE A O 1
ATOM 799 N N . LEU A 1 107 ? -11.910 6.204 12.857 1.00 95.12 107 LEU A N 1
ATOM 800 C CA . LEU A 1 107 ? -11.613 5.307 11.744 1.00 95.12 107 LEU A CA 1
ATOM 801 C C . LEU A 1 107 ? -10.113 5.011 11.721 1.00 95.12 107 LEU A C 1
ATOM 803 O O . LEU A 1 107 ? -9.317 5.946 11.758 1.00 95.12 107 LEU A O 1
ATOM 807 N N . VAL A 1 108 ? -9.741 3.738 11.663 1.00 94.81 108 VAL A N 1
ATOM 808 C CA . VAL A 1 108 ? -8.363 3.262 11.521 1.00 94.81 108 VAL A CA 1
ATOM 809 C C . VAL A 1 108 ? -8.219 2.619 10.151 1.00 94.81 108 VAL A C 1
ATOM 811 O O . VAL A 1 108 ? -9.066 1.820 9.761 1.00 94.81 108 VAL A O 1
ATOM 814 N N . THR A 1 109 ? -7.179 3.002 9.419 1.00 90.81 109 THR A N 1
ATOM 815 C CA . THR A 1 109 ? -7.060 2.705 7.986 1.00 90.81 109 THR A CA 1
ATOM 816 C C . THR A 1 109 ? -5.621 2.808 7.488 1.00 90.81 109 THR A C 1
ATOM 818 O O . THR A 1 109 ? -4.828 3.566 8.048 1.00 90.81 109 THR A O 1
ATOM 821 N N . ASP A 1 110 ? -5.277 2.082 6.426 1.00 86.62 110 ASP A N 1
ATOM 822 C CA . ASP A 1 110 ? -3.989 2.187 5.733 1.00 86.62 110 ASP A CA 1
ATOM 823 C C . ASP A 1 110 ? -3.976 3.227 4.586 1.00 86.62 110 ASP A C 1
ATOM 825 O O . ASP A 1 110 ? -2.934 3.506 3.988 1.00 86.62 110 ASP A O 1
ATOM 829 N N . GLY A 1 111 ? -5.125 3.847 4.296 1.00 73.81 111 GLY A N 1
ATOM 830 C CA . GLY A 1 111 ? -5.260 4.896 3.289 1.00 73.81 111 GLY A CA 1
ATOM 831 C C . GLY A 1 111 ? -5.503 4.434 1.852 1.00 73.81 111 GLY A C 1
ATOM 832 O O . GLY A 1 111 ? -5.758 5.302 1.016 1.00 73.81 111 GLY A O 1
ATOM 833 N N . ARG A 1 112 ? -5.465 3.131 1.538 1.00 66.44 112 ARG A N 1
ATOM 834 C CA . ARG A 1 112 ? -5.744 2.642 0.170 1.00 66.44 112 ARG A CA 1
ATOM 835 C C . ARG A 1 112 ? -7.240 2.602 -0.132 1.00 66.44 112 ARG A C 1
ATOM 837 O O . ARG A 1 112 ? -7.647 2.902 -1.251 1.00 66.44 112 ARG A O 1
ATOM 844 N N . GLU A 1 113 ? -8.052 2.300 0.876 1.00 60.22 113 GLU A N 1
ATOM 845 C CA . GLU A 1 113 ? -9.504 2.125 0.728 1.00 60.2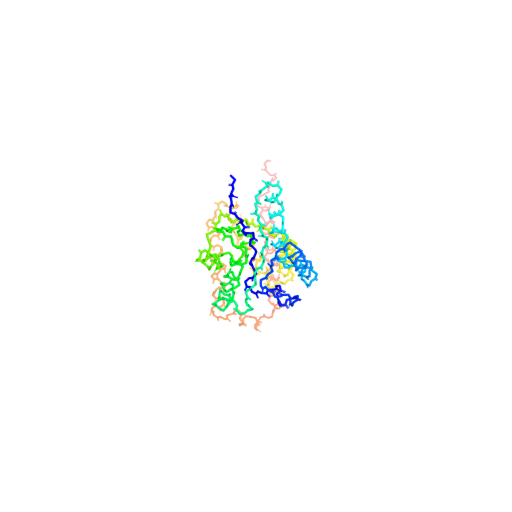2 113 GLU A CA 1
ATOM 846 C C . GLU A 1 113 ? -10.342 3.336 1.184 1.00 60.22 113 GLU A C 1
ATOM 848 O O . GLU A 1 113 ? -11.555 3.404 0.954 1.00 60.22 113 GLU A O 1
ATOM 853 N N . ASP A 1 114 ? -9.683 4.322 1.798 1.00 60.69 114 ASP A N 1
ATOM 854 C CA . ASP A 1 114 ? -10.300 5.448 2.509 1.00 60.69 114 ASP A CA 1
ATOM 855 C C . ASP A 1 114 ? -11.244 6.309 1.682 1.00 60.69 114 ASP A C 1
ATOM 857 O O . ASP A 1 114 ? -12.256 6.780 2.197 1.00 60.69 114 ASP A O 1
ATOM 861 N N . GLU A 1 115 ? -10.933 6.557 0.411 1.00 62.81 115 GLU A N 1
ATOM 862 C CA . GLU A 1 115 ? -11.739 7.476 -0.404 1.00 62.81 115 GLU A CA 1
ATOM 863 C C . GLU A 1 115 ? -13.159 6.948 -0.638 1.00 62.81 115 GLU A C 1
ATOM 865 O O . GLU A 1 115 ? -14.094 7.731 -0.815 1.00 62.81 115 GLU A O 1
ATOM 870 N N . ASN A 1 116 ? -13.336 5.626 -0.585 1.00 75.38 116 ASN A N 1
ATOM 871 C CA . ASN A 1 116 ? -14.589 4.982 -0.951 1.00 75.38 116 ASN A CA 1
ATOM 872 C C . ASN A 1 116 ? -15.452 4.598 0.257 1.00 75.38 116 ASN A C 1
ATOM 874 O O . ASN A 1 116 ? -16.676 4.680 0.179 1.00 75.38 116 ASN A O 1
ATOM 878 N N . THR A 1 117 ? -14.848 4.198 1.380 1.00 84.75 117 THR A N 1
ATOM 879 C CA . THR A 1 117 ? -15.596 3.762 2.576 1.00 84.75 117 THR A CA 1
ATOM 880 C C . THR A 1 117 ? -16.027 4.935 3.458 1.00 84.75 117 THR A C 1
ATOM 882 O O . THR A 1 117 ? -17.065 4.870 4.127 1.00 84.75 117 THR A O 1
ATOM 885 N N . LEU A 1 118 ? -15.283 6.045 3.429 1.00 90.88 118 LEU A N 1
ATOM 886 C CA . LEU A 1 118 ? -15.524 7.210 4.278 1.00 90.88 118 LEU A CA 1
ATOM 887 C C . LEU A 1 118 ? -16.942 7.800 4.131 1.00 90.88 118 LEU A C 1
ATOM 889 O O . LEU A 1 118 ? -17.583 8.013 5.167 1.00 90.88 118 LEU A O 1
ATOM 893 N N . PRO A 1 119 ? -17.496 8.013 2.914 1.00 90.38 119 PRO A N 1
ATOM 894 C CA . PRO A 1 119 ? -18.850 8.552 2.762 1.00 90.38 119 PRO A CA 1
ATOM 895 C C . PRO A 1 119 ? -19.927 7.634 3.355 1.00 90.38 119 PRO A C 1
ATOM 897 O O . PRO A 1 119 ? -20.883 8.114 3.970 1.00 90.38 119 PRO A O 1
ATOM 900 N N . VAL A 1 120 ? -19.756 6.314 3.217 1.00 92.44 120 VAL A N 1
ATOM 901 C CA . VAL A 1 120 ? -20.689 5.308 3.745 1.00 92.44 120 VAL A CA 1
ATOM 902 C C . VAL A 1 120 ? -20.729 5.387 5.268 1.00 92.44 120 VAL A C 1
ATOM 904 O O . VAL A 1 120 ? -21.805 5.514 5.854 1.00 92.44 120 VAL A O 1
ATOM 907 N N . ILE A 1 121 ? -19.561 5.407 5.912 1.00 93.50 121 ILE A N 1
ATOM 908 C CA . ILE A 1 121 ? -19.440 5.475 7.374 1.00 93.50 121 ILE A CA 1
ATOM 909 C C . ILE A 1 121 ? -19.988 6.806 7.898 1.00 93.50 121 ILE A C 1
ATOM 911 O O . ILE A 1 121 ? -20.811 6.825 8.819 1.00 93.50 121 ILE A O 1
ATOM 915 N N . GLN A 1 122 ? -19.583 7.919 7.280 1.00 93.31 122 GLN A N 1
ATOM 916 C CA . GLN A 1 122 ? -19.972 9.267 7.694 1.00 93.31 122 GLN A CA 1
ATOM 917 C C . GLN A 1 122 ? -21.485 9.506 7.578 1.00 93.31 122 GLN A C 1
ATOM 919 O O . GLN A 1 122 ? -22.045 10.268 8.367 1.00 93.31 122 GLN A O 1
ATOM 924 N N . SER A 1 123 ? -22.165 8.824 6.647 1.00 93.56 123 SER A N 1
ATOM 925 C CA . SER A 1 123 ? -23.627 8.883 6.518 1.00 93.56 123 SER A CA 1
ATOM 926 C C . SER A 1 123 ? -24.379 8.277 7.715 1.00 93.56 123 SER A C 1
ATOM 928 O O . SER A 1 123 ? -25.535 8.628 7.956 1.00 93.56 123 SER A O 1
ATOM 930 N N . LYS A 1 124 ? -23.735 7.382 8.480 1.00 92.31 124 LYS A N 1
ATOM 931 C CA . LYS A 1 124 ? -24.343 6.634 9.594 1.00 92.31 124 LYS A CA 1
ATOM 932 C C . LYS A 1 124 ? -23.932 7.150 10.968 1.00 92.31 124 LYS A C 1
ATOM 934 O O . LYS A 1 124 ? -24.745 7.155 11.893 1.00 92.31 124 LYS A O 1
ATOM 939 N N . ILE A 1 125 ? -22.674 7.557 11.127 1.00 93.56 125 ILE A N 1
ATOM 940 C CA . ILE A 1 125 ? -22.110 8.001 12.405 1.00 93.56 125 ILE A CA 1
ATOM 941 C C . ILE A 1 125 ? -21.040 9.076 12.166 1.00 93.56 125 ILE A C 1
ATOM 943 O O . ILE A 1 125 ? -20.241 8.948 11.238 1.00 93.56 125 ILE A O 1
ATOM 947 N N . PRO A 1 126 ? -20.978 10.147 12.981 1.00 93.38 126 PRO A N 1
ATOM 948 C CA . PRO A 1 126 ? -19.952 11.165 12.808 1.00 93.38 126 PRO A CA 1
ATOM 949 C C . PRO A 1 126 ? -18.558 10.602 13.108 1.00 93.38 126 PRO A C 1
ATOM 951 O O . PRO A 1 126 ? -18.324 9.964 14.141 1.00 93.38 126 PRO A O 1
ATOM 954 N N . ILE A 1 127 ? -17.624 10.892 12.207 1.00 93.69 127 ILE A N 1
ATOM 955 C CA . ILE A 1 127 ? -16.211 10.543 12.343 1.00 93.69 127 ILE A CA 1
ATOM 956 C C . ILE A 1 127 ? -15.538 11.624 13.188 1.00 93.69 127 ILE A C 1
ATOM 958 O O . ILE A 1 127 ? -15.498 12.791 12.810 1.00 93.69 127 ILE A O 1
ATOM 962 N N . VAL A 1 128 ? -15.052 11.233 14.364 1.00 93.38 128 VAL A N 1
ATOM 963 C CA . VAL A 1 128 ? -14.393 12.126 15.329 1.00 93.38 128 VAL A CA 1
ATOM 964 C C . VAL A 1 128 ? -12.923 12.318 14.966 1.00 93.38 128 VAL A C 1
ATOM 966 O O . VAL A 1 128 ? -12.382 13.404 15.148 1.00 93.38 128 VAL A O 1
ATOM 969 N N . SER A 1 129 ? -12.276 11.263 14.468 1.00 92.56 129 SER A N 1
ATOM 970 C CA . SER A 1 129 ? -10.874 11.272 14.051 1.00 92.56 129 SER A CA 1
ATOM 971 C C . SER A 1 129 ? -10.618 10.167 13.031 1.00 92.56 129 SER A C 1
ATOM 973 O O . SER A 1 129 ? -11.314 9.151 13.027 1.00 92.56 129 SER A O 1
ATOM 975 N N . ILE A 1 130 ? -9.590 10.351 12.209 1.00 93.81 130 ILE A N 1
ATOM 976 C CA . ILE A 1 130 ? -9.059 9.328 11.308 1.00 93.81 130 ILE A CA 1
ATOM 977 C C . ILE A 1 130 ? -7.613 9.068 11.732 1.00 93.81 130 ILE A C 1
ATOM 979 O O . ILE A 1 130 ? -6.822 10.004 11.834 1.00 93.81 130 ILE A O 1
ATOM 983 N N . ASP A 1 131 ? -7.288 7.818 12.030 1.00 92.94 131 ASP A N 1
ATOM 984 C CA . ASP A 1 131 ? -5.949 7.345 12.362 1.00 92.94 131 ASP A CA 1
ATOM 985 C C . ASP A 1 131 ? -5.420 6.529 11.179 1.00 92.94 131 ASP A C 1
ATOM 987 O O . ASP A 1 131 ? -5.751 5.356 11.005 1.00 92.94 131 ASP A O 1
ATOM 991 N N . ARG A 1 132 ? -4.638 7.193 10.324 1.00 90.31 132 ARG A N 1
ATOM 992 C CA . ARG A 1 132 ? -4.048 6.572 9.139 1.00 90.31 132 ARG A CA 1
ATOM 993 C C . ARG A 1 132 ? -2.682 5.984 9.473 1.00 90.31 132 ARG A C 1
ATOM 995 O O . ARG A 1 132 ? -1.816 6.692 9.991 1.00 90.31 132 ARG A O 1
ATOM 1002 N N . ILE A 1 133 ? -2.477 4.718 9.133 1.00 88.88 133 ILE A N 1
ATOM 1003 C CA . ILE A 1 133 ? -1.178 4.047 9.206 1.00 88.88 133 ILE A CA 1
ATOM 1004 C C . ILE A 1 133 ? -0.597 3.846 7.815 1.00 88.88 133 ILE A C 1
ATOM 1006 O O . ILE A 1 133 ? -1.316 3.806 6.827 1.00 88.88 133 ILE A O 1
ATOM 1010 N N . VAL A 1 134 ? 0.722 3.722 7.740 1.00 82.00 134 VAL A N 1
ATOM 1011 C CA . VAL A 1 134 ? 1.418 3.337 6.513 1.00 82.00 134 VAL A CA 1
ATOM 1012 C C . VAL A 1 134 ? 2.160 2.047 6.819 1.00 82.00 134 VAL A C 1
ATOM 1014 O O . VAL A 1 134 ? 3.053 2.036 7.669 1.00 82.00 134 VAL A O 1
ATOM 1017 N N . VAL A 1 135 ? 1.770 0.958 6.160 1.00 80.88 135 VAL A N 1
ATOM 1018 C CA . VAL A 1 135 ? 2.448 -0.336 6.279 1.00 80.88 135 VAL A CA 1
ATOM 1019 C C . VAL A 1 135 ? 3.640 -0.329 5.328 1.00 80.88 135 VAL A C 1
ATOM 1021 O O . VAL A 1 135 ? 3.483 -0.289 4.110 1.00 80.88 135 VAL A O 1
ATOM 1024 N N . GLN A 1 136 ? 4.851 -0.307 5.881 1.00 70.44 136 GLN A N 1
ATOM 1025 C CA . GLN A 1 136 ? 6.075 -0.276 5.088 1.00 70.44 136 GLN A CA 1
ATOM 1026 C C . GLN A 1 136 ? 6.399 -1.683 4.566 1.00 70.44 136 GLN A C 1
ATOM 1028 O O . GLN A 1 136 ? 6.972 -2.496 5.285 1.00 70.44 136 GLN A O 1
ATOM 1033 N N . GLN A 1 137 ? 6.044 -1.963 3.312 1.00 64.94 137 GLN A N 1
ATOM 1034 C CA . GLN A 1 137 ? 6.468 -3.163 2.588 1.00 64.94 137 GLN A CA 1
ATOM 1035 C C . GLN A 1 137 ? 7.725 -2.832 1.774 1.00 64.94 137 GLN A C 1
ATOM 1037 O O . GLN A 1 137 ? 7.731 -1.888 0.983 1.00 64.94 137 GLN A O 1
ATOM 1042 N N . SER A 1 138 ? 8.821 -3.554 2.003 1.00 61.22 138 SER A N 1
ATOM 1043 C CA . SER A 1 138 ? 10.079 -3.335 1.287 1.00 61.22 138 SER A CA 1
ATOM 1044 C C . SER A 1 138 ? 10.243 -4.323 0.136 1.00 61.22 138 SER A C 1
ATOM 1046 O O . SER A 1 138 ? 10.827 -5.377 0.331 1.00 61.22 138 SER A O 1
ATOM 1048 N N . GLU A 1 139 ? 9.823 -3.948 -1.066 1.00 56.91 139 GLU A N 1
ATOM 1049 C CA . GLU A 1 139 ? 10.385 -4.460 -2.324 1.00 56.91 139 GLU A CA 1
ATOM 1050 C C . GLU A 1 139 ? 10.331 -3.314 -3.342 1.00 56.91 139 GLU A C 1
ATOM 1052 O O . GLU A 1 139 ? 9.255 -2.895 -3.756 1.00 56.91 139 GLU A O 1
ATOM 1057 N N . SER A 1 140 ? 11.477 -2.710 -3.685 1.00 57.56 140 SER A N 1
ATOM 1058 C CA . SER A 1 140 ? 11.552 -1.815 -4.863 1.00 57.56 140 SER A CA 1
ATOM 1059 C C . SER A 1 140 ? 12.962 -1.401 -5.277 1.00 57.56 140 SER A C 1
ATOM 1061 O O . SER A 1 140 ? 13.172 -1.110 -6.453 1.00 57.56 140 SER A O 1
ATOM 1063 N N . ILE A 1 141 ? 13.950 -1.359 -4.377 1.00 55.97 141 ILE A N 1
ATOM 1064 C CA . ILE A 1 141 ? 15.281 -0.847 -4.754 1.00 55.97 141 ILE A CA 1
ATOM 1065 C C . ILE A 1 141 ? 16.168 -1.946 -5.358 1.00 55.97 141 ILE A C 1
ATOM 1067 O O . ILE A 1 141 ? 16.803 -1.710 -6.387 1.00 55.97 141 ILE A O 1
ATOM 1071 N N . GLU A 1 142 ? 16.186 -3.148 -4.776 1.00 57.69 142 GLU A N 1
ATOM 1072 C CA . GLU A 1 142 ? 17.038 -4.246 -5.2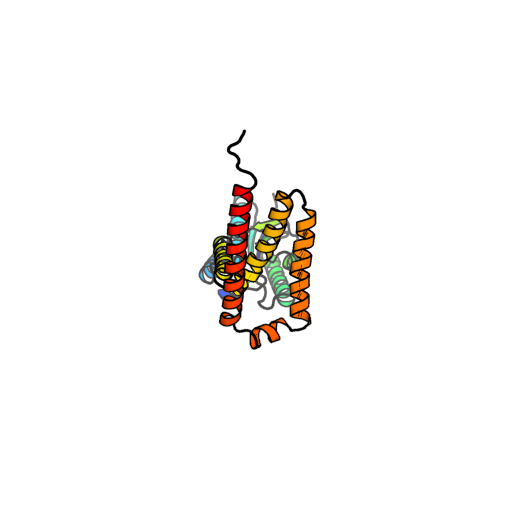62 1.00 57.69 142 GLU A CA 1
ATOM 1073 C C . GLU A 1 142 ? 16.576 -4.790 -6.621 1.00 57.69 142 GLU A C 1
ATOM 1075 O O . GLU A 1 142 ? 17.395 -4.942 -7.531 1.00 57.69 142 GLU A O 1
ATOM 1080 N N . ASP A 1 143 ? 15.268 -4.963 -6.822 1.00 62.53 143 ASP A N 1
ATOM 1081 C CA . ASP A 1 143 ? 14.730 -5.459 -8.094 1.00 62.53 143 ASP A CA 1
ATOM 1082 C C . ASP A 1 143 ? 14.869 -4.445 -9.228 1.00 62.53 143 ASP A C 1
ATOM 1084 O O . ASP A 1 143 ? 15.250 -4.806 -10.343 1.00 62.53 143 ASP A O 1
ATOM 1088 N N . THR A 1 144 ? 14.650 -3.154 -8.954 1.00 74.44 144 THR A N 1
ATOM 1089 C CA . THR A 1 144 ? 14.866 -2.099 -9.957 1.00 74.44 144 THR A CA 1
ATOM 1090 C C . THR A 1 144 ? 16.331 -2.051 -10.385 1.00 74.44 144 THR A C 1
ATOM 1092 O O . THR A 1 144 ? 16.619 -1.929 -11.578 1.00 74.44 144 THR A O 1
ATOM 1095 N N . TYR A 1 145 ? 17.267 -2.198 -9.438 1.00 76.31 145 TYR A N 1
ATOM 1096 C CA . TYR A 1 145 ? 18.693 -2.271 -9.749 1.00 76.31 145 TYR A CA 1
ATOM 1097 C C . TYR A 1 145 ? 19.020 -3.494 -10.613 1.00 76.31 145 TYR A C 1
ATOM 1099 O O . TYR A 1 145 ? 19.710 -3.359 -11.624 1.00 76.31 145 TYR A O 1
ATOM 1107 N N . PHE A 1 146 ? 18.498 -4.672 -10.261 1.00 79.38 146 PHE A N 1
ATOM 1108 C CA . PHE A 1 146 ? 18.759 -5.903 -11.003 1.00 79.38 146 PHE A CA 1
ATOM 1109 C C . PHE A 1 146 ? 18.184 -5.859 -12.424 1.00 79.38 146 PHE A C 1
ATOM 1111 O O . PHE A 1 146 ? 18.875 -6.202 -13.387 1.00 79.38 146 PHE A O 1
ATOM 1118 N N . ILE A 1 147 ? 16.950 -5.375 -12.576 1.00 80.00 147 ILE A N 1
ATOM 1119 C CA . ILE A 1 147 ? 16.289 -5.204 -13.872 1.00 80.00 147 ILE A CA 1
ATOM 1120 C C . ILE A 1 147 ? 17.069 -4.204 -14.733 1.00 80.00 147 ILE A C 1
ATOM 1122 O O . ILE A 1 147 ? 17.398 -4.510 -15.880 1.00 80.00 147 ILE A O 1
ATOM 1126 N N . LEU A 1 148 ? 17.430 -3.040 -14.185 1.00 82.25 148 LEU A N 1
ATOM 1127 C CA . LEU A 1 148 ? 18.194 -2.026 -14.912 1.00 82.25 148 LEU A CA 1
ATOM 1128 C C . LEU A 1 148 ? 19.578 -2.545 -15.325 1.00 82.25 148 LEU A C 1
ATOM 1130 O O . LEU A 1 148 ? 19.984 -2.373 -16.475 1.00 82.25 148 LEU A O 1
ATOM 1134 N N . HIS A 1 149 ? 20.288 -3.217 -14.416 1.00 84.31 149 HIS A N 1
ATOM 1135 C CA . HIS A 1 149 ? 21.590 -3.815 -14.698 1.00 84.31 149 HIS A CA 1
ATOM 1136 C C . HIS A 1 149 ? 21.500 -4.864 -15.813 1.00 84.31 149 HIS A C 1
ATOM 1138 O O . HIS A 1 149 ? 22.313 -4.855 -16.739 1.00 84.31 149 HIS A O 1
ATOM 1144 N N . LYS A 1 150 ? 20.483 -5.731 -15.763 1.00 84.19 150 LYS A N 1
ATOM 1145 C CA . LYS A 1 150 ? 20.220 -6.737 -16.794 1.00 84.19 150 LYS A CA 1
ATOM 1146 C C . LYS A 1 150 ? 19.968 -6.094 -18.160 1.00 84.19 150 LYS A C 1
ATOM 1148 O O . LYS A 1 150 ? 20.596 -6.510 -19.128 1.00 84.19 150 LYS A O 1
ATOM 1153 N N . TYR A 1 151 ? 19.130 -5.058 -18.235 1.00 84.38 151 TYR A N 1
ATOM 1154 C CA . TYR A 1 151 ? 18.858 -4.352 -19.493 1.00 84.38 151 TYR A CA 1
ATOM 1155 C C . TYR A 1 151 ? 20.095 -3.651 -20.060 1.00 84.38 151 TYR A C 1
ATOM 1157 O O . TYR A 1 151 ? 20.356 -3.749 -21.257 1.00 84.38 151 TYR A O 1
ATOM 1165 N N . ILE A 1 152 ? 20.884 -2.967 -19.224 1.00 85.69 152 ILE A N 1
ATOM 1166 C CA . ILE A 1 152 ? 22.134 -2.329 -19.668 1.00 85.69 152 ILE A CA 1
ATOM 1167 C C . ILE A 1 152 ? 23.085 -3.382 -20.239 1.00 85.69 152 ILE A C 1
ATOM 1169 O O . ILE A 1 152 ? 23.667 -3.184 -21.307 1.00 85.69 152 ILE A O 1
ATOM 1173 N N . ARG A 1 153 ? 23.216 -4.518 -19.550 1.00 85.75 153 ARG A N 1
ATOM 1174 C CA . ARG A 1 153 ? 24.066 -5.623 -19.986 1.00 85.75 153 ARG A CA 1
ATOM 1175 C C . ARG A 1 153 ? 23.589 -6.230 -21.304 1.00 85.75 153 ARG A C 1
ATOM 1177 O O . ARG A 1 153 ? 24.397 -6.418 -22.204 1.00 85.75 153 ARG A O 1
ATOM 1184 N N . GLU A 1 154 ? 22.291 -6.458 -21.453 1.00 84.75 154 GLU A N 1
ATOM 1185 C CA . GLU A 1 154 ? 21.687 -6.978 -22.683 1.00 84.75 154 GLU A CA 1
ATOM 1186 C C . GLU A 1 154 ? 21.892 -6.027 -23.875 1.00 84.75 154 GLU A C 1
ATOM 1188 O O . GLU A 1 154 ? 22.280 -6.461 -24.961 1.00 84.75 154 GLU A O 1
ATOM 1193 N N . VAL A 1 155 ? 21.737 -4.714 -23.657 1.00 86.94 155 VAL A N 1
ATOM 1194 C CA . VAL A 1 155 ? 22.032 -3.688 -24.671 1.00 86.94 155 VAL A CA 1
ATOM 1195 C C . VAL A 1 155 ? 23.503 -3.713 -25.082 1.00 86.94 155 VAL A C 1
ATOM 1197 O O . VAL A 1 155 ? 23.798 -3.500 -26.253 1.00 86.94 155 VAL A O 1
ATOM 1200 N N . MET A 1 156 ? 24.427 -3.955 -24.149 1.00 84.38 156 MET A N 1
ATOM 1201 C CA . MET A 1 156 ? 25.860 -4.038 -24.448 1.00 84.38 156 MET A CA 1
ATOM 1202 C C . MET A 1 156 ? 26.254 -5.344 -25.152 1.00 84.38 156 MET A C 1
ATOM 1204 O O . MET A 1 156 ? 27.156 -5.328 -25.991 1.00 84.38 156 MET A O 1
ATOM 1208 N N . GLU A 1 157 ? 25.607 -6.463 -24.821 1.00 87.12 157 GLU A N 1
ATOM 1209 C CA . GLU A 1 157 ? 25.928 -7.789 -25.362 1.00 87.12 157 GLU A CA 1
ATOM 1210 C C . GLU A 1 157 ? 25.352 -8.009 -26.777 1.00 87.12 157 GLU A C 1
ATOM 1212 O O . GLU A 1 157 ? 26.015 -8.622 -27.621 1.00 87.12 157 GLU A O 1
ATOM 1217 N N . ASP A 1 158 ? 24.170 -7.469 -27.101 1.00 86.25 158 ASP A N 1
ATOM 1218 C CA . ASP A 1 158 ? 23.624 -7.533 -28.463 1.00 86.25 158 ASP A CA 1
ATOM 1219 C C . ASP A 1 158 ? 24.208 -6.426 -29.356 1.00 86.25 158 ASP A C 1
ATOM 1221 O O . ASP A 1 158 ? 23.867 -5.249 -29.257 1.00 86.25 158 ASP A O 1
ATOM 1225 N N . ARG A 1 159 ? 25.035 -6.816 -30.334 1.00 77.56 159 ARG A N 1
ATOM 1226 C CA . ARG A 1 159 ? 25.678 -5.904 -31.296 1.00 77.56 159 ARG A CA 1
ATOM 1227 C C . ARG A 1 159 ? 24.700 -4.998 -32.060 1.00 77.56 159 ARG A C 1
ATOM 1229 O O . ARG A 1 159 ? 25.081 -3.883 -32.422 1.00 77.56 159 ARG A O 1
ATOM 1236 N N . LYS A 1 160 ? 23.480 -5.458 -32.364 1.00 80.00 160 LYS A N 1
ATOM 1237 C CA . LYS A 1 160 ? 22.472 -4.637 -33.059 1.00 80.00 160 LYS A CA 1
ATOM 1238 C C . LYS A 1 160 ? 21.915 -3.566 -32.125 1.00 80.00 160 LYS A C 1
ATOM 1240 O O . LYS A 1 160 ? 21.813 -2.411 -32.539 1.00 80.00 160 LYS A O 1
ATOM 1245 N N . LEU A 1 161 ? 21.597 -3.941 -30.885 1.00 77.62 161 LEU A N 1
ATOM 1246 C CA . LEU A 1 161 ? 21.076 -3.026 -29.868 1.00 77.62 161 LEU A CA 1
ATOM 1247 C C . LEU A 1 161 ? 22.156 -2.047 -29.401 1.00 77.62 161 LEU A C 1
ATOM 1249 O O . LEU A 1 161 ? 21.916 -0.842 -29.416 1.00 77.62 161 LEU A O 1
ATOM 1253 N N . ALA A 1 162 ? 23.372 -2.523 -29.126 1.00 85.69 162 ALA A N 1
ATOM 1254 C CA . ALA A 1 162 ? 24.531 -1.697 -28.800 1.00 85.69 162 ALA A CA 1
ATOM 1255 C C . ALA A 1 162 ? 24.800 -0.651 -29.889 1.00 85.69 162 ALA A C 1
ATOM 1257 O O . ALA A 1 162 ? 25.015 0.525 -29.599 1.00 85.69 162 ALA A O 1
ATOM 1258 N N . GLY A 1 163 ? 24.752 -1.058 -31.163 1.00 84.69 163 GLY A N 1
ATOM 1259 C CA . GLY A 1 163 ? 24.960 -0.154 -32.293 1.00 84.69 163 GLY A CA 1
ATOM 1260 C C . GLY A 1 163 ? 23.914 0.961 -32.374 1.00 84.69 163 GLY A C 1
ATOM 1261 O O . GLY A 1 163 ? 24.263 2.100 -32.676 1.00 84.69 163 GLY A O 1
ATOM 1262 N N . LEU A 1 164 ? 22.650 0.657 -32.074 1.00 83.12 164 LEU A N 1
ATOM 1263 C CA . LEU A 1 164 ? 21.560 1.632 -32.106 1.00 83.12 164 LEU A CA 1
ATOM 1264 C C . LEU A 1 164 ? 21.562 2.548 -30.872 1.00 83.12 164 LEU A C 1
ATOM 1266 O O . LEU A 1 164 ? 21.462 3.762 -31.015 1.00 83.12 164 LEU A O 1
ATOM 1270 N N . VAL A 1 165 ? 21.673 1.969 -29.676 1.00 85.62 165 VAL A N 1
ATOM 1271 C CA . VAL A 1 165 ? 21.490 2.670 -28.395 1.00 85.62 165 VAL A CA 1
ATOM 1272 C C . VAL A 1 165 ? 22.763 3.385 -27.944 1.00 85.62 165 VAL A C 1
ATOM 1274 O O . VAL A 1 165 ? 22.681 4.465 -27.372 1.00 85.62 165 VAL A O 1
ATOM 1277 N N . LEU A 1 166 ? 23.944 2.822 -28.219 1.00 87.75 166 LEU A N 1
ATOM 1278 C CA . LEU A 1 166 ? 25.234 3.402 -27.820 1.00 87.75 166 LEU A CA 1
ATOM 1279 C C . LEU A 1 166 ? 26.016 3.935 -29.025 1.00 87.75 166 LEU A C 1
ATOM 1281 O O . LEU A 1 166 ? 26.580 5.026 -28.970 1.00 87.75 166 LEU A O 1
ATOM 1285 N N . GLY A 1 167 ? 26.029 3.190 -30.132 1.00 88.75 167 GLY A N 1
ATOM 1286 C CA . GLY A 1 167 ? 26.801 3.533 -31.326 1.00 88.75 167 GLY A CA 1
ATOM 1287 C C . GLY A 1 167 ? 26.297 4.787 -32.038 1.00 88.75 167 GLY A C 1
ATOM 1288 O O . GLY A 1 167 ? 27.099 5.664 -32.355 1.00 88.75 167 GLY A O 1
ATOM 1289 N N . ALA A 1 168 ? 24.984 4.904 -32.267 1.00 87.31 168 ALA A N 1
ATOM 1290 C CA . ALA A 1 168 ? 24.423 6.068 -32.950 1.00 87.31 168 ALA A CA 1
ATOM 1291 C C . ALA A 1 168 ? 24.607 7.361 -32.129 1.00 87.31 168 ALA A C 1
ATOM 1293 O O . ALA A 1 168 ? 25.176 8.304 -32.681 1.00 87.31 168 ALA A O 1
ATOM 1294 N N . PRO A 1 169 ? 24.268 7.421 -30.822 1.00 90.69 169 PRO A N 1
ATOM 1295 C CA . PRO A 1 169 ? 24.572 8.601 -30.009 1.00 90.69 169 PRO A CA 1
ATOM 1296 C C . PRO A 1 169 ? 26.076 8.863 -29.878 1.00 90.69 169 PRO A C 1
ATOM 1298 O O . PRO A 1 169 ? 26.508 10.010 -29.968 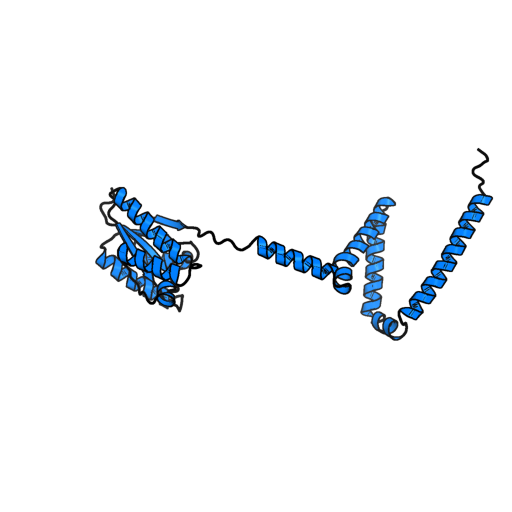1.00 90.69 169 PRO A O 1
ATOM 1301 N N . GLY A 1 170 ? 26.891 7.811 -29.745 1.00 92.75 170 GLY A N 1
ATOM 1302 C CA . GLY A 1 170 ? 28.348 7.928 -29.687 1.00 92.75 170 GLY A CA 1
ATOM 1303 C C . GLY A 1 170 ? 28.947 8.567 -30.943 1.00 92.75 170 GLY A C 1
ATOM 1304 O O . GLY A 1 170 ? 29.806 9.440 -30.838 1.00 92.75 170 GLY A O 1
ATOM 1305 N N . LEU A 1 171 ? 28.455 8.203 -32.132 1.00 91.56 171 LEU A N 1
ATOM 1306 C CA . LEU A 1 171 ? 28.873 8.824 -33.390 1.00 91.56 171 LEU A CA 1
ATOM 1307 C C . LEU A 1 171 ? 28.502 10.311 -33.437 1.00 91.56 171 LEU A C 1
ATOM 1309 O O . LEU A 1 171 ? 29.315 11.125 -33.873 1.00 91.56 171 LEU A O 1
ATOM 1313 N N . VAL A 1 172 ? 27.310 10.677 -32.956 1.00 92.25 172 VAL A N 1
ATOM 1314 C CA . VAL A 1 172 ? 26.912 12.088 -32.837 1.00 92.25 172 VAL A CA 1
ATOM 1315 C C . VAL A 1 172 ? 27.881 12.828 -31.917 1.00 92.25 172 VAL A C 1
ATOM 1317 O O . VAL A 1 172 ? 28.442 13.846 -32.318 1.00 92.25 172 VAL A O 1
ATOM 1320 N N . PHE A 1 173 ? 28.157 12.300 -30.724 1.00 94.12 173 PHE A N 1
ATOM 1321 C CA . PHE A 1 173 ? 29.095 12.930 -29.794 1.00 94.12 173 PHE A CA 1
ATOM 1322 C C . PHE A 1 173 ? 30.507 13.071 -30.367 1.00 94.12 173 PHE A C 1
ATOM 1324 O O . PHE A 1 173 ? 31.129 14.111 -30.165 1.00 94.12 173 PHE A O 1
ATOM 1331 N N . LEU A 1 174 ? 30.998 12.093 -31.133 1.00 92.25 174 LEU A N 1
ATOM 1332 C CA . LEU A 1 174 ? 32.291 12.194 -31.816 1.00 92.25 174 LEU A CA 1
ATOM 1333 C C . LEU A 1 174 ? 32.309 13.314 -32.862 1.00 92.25 174 LEU A C 1
ATOM 1335 O O . LEU A 1 174 ? 33.246 14.112 -32.880 1.00 92.25 174 LEU A O 1
ATOM 1339 N N . LEU A 1 175 ? 31.276 13.409 -33.707 1.00 91.19 175 LEU A N 1
ATOM 1340 C CA . LEU A 1 175 ? 31.173 14.462 -34.724 1.00 91.19 175 LEU A CA 1
ATOM 1341 C C . LEU A 1 175 ? 31.165 15.856 -34.089 1.00 91.19 175 LEU A C 1
ATOM 1343 O O . LEU A 1 175 ? 31.882 16.750 -34.542 1.00 91.19 175 LEU A O 1
ATOM 1347 N N . PHE A 1 176 ? 30.397 16.030 -33.013 1.00 91.94 176 PHE A N 1
ATOM 1348 C CA . PHE A 1 176 ? 30.376 17.284 -32.268 1.00 91.94 176 PHE A CA 1
ATOM 1349 C C . PHE A 1 176 ? 31.707 17.546 -31.556 1.00 91.94 176 PHE A C 1
ATOM 1351 O O . PHE A 1 176 ? 32.238 18.645 -31.678 1.00 91.94 176 PHE A O 1
ATOM 1358 N N . GLY A 1 177 ? 32.295 16.556 -30.881 1.00 93.19 177 GLY A N 1
ATOM 1359 C CA . GLY A 1 177 ? 33.574 16.701 -30.181 1.00 93.19 177 GLY A CA 1
ATOM 1360 C C . GLY A 1 177 ? 34.712 17.143 -31.107 1.00 93.19 177 GLY A C 1
ATOM 1361 O O . GLY A 1 177 ? 35.440 18.082 -30.787 1.00 93.19 177 GLY A O 1
ATOM 1362 N N . ILE A 1 178 ? 34.813 16.540 -32.295 1.00 91.25 178 ILE A N 1
ATOM 1363 C CA . ILE A 1 178 ? 35.788 16.940 -33.322 1.00 91.25 178 ILE A CA 1
ATOM 1364 C C . ILE A 1 178 ? 35.507 18.366 -33.814 1.00 91.25 178 ILE A C 1
ATOM 1366 O O . ILE A 1 178 ? 36.427 19.174 -33.931 1.00 91.25 178 ILE A O 1
ATOM 1370 N N . ALA A 1 179 ? 34.242 18.706 -34.071 1.00 92.62 179 ALA A N 1
ATOM 1371 C CA . ALA A 1 179 ? 33.858 20.048 -34.504 1.00 92.62 179 ALA A CA 1
ATOM 1372 C C . ALA A 1 179 ? 34.199 21.128 -33.459 1.00 92.62 179 ALA A C 1
ATOM 1374 O O . ALA A 1 179 ? 34.655 22.216 -33.820 1.00 92.62 179 ALA A O 1
ATOM 1375 N N . PHE A 1 180 ? 34.025 20.817 -32.171 1.00 91.75 180 PHE A N 1
ATOM 1376 C CA . PHE A 1 180 ? 34.426 21.683 -31.063 1.00 91.75 180 PHE A CA 1
ATOM 1377 C C . PHE A 1 180 ? 35.945 21.847 -30.982 1.00 91.75 180 PHE A C 1
ATOM 1379 O O . PHE A 1 180 ? 36.416 22.975 -30.853 1.00 91.75 180 PHE A O 1
ATOM 1386 N N . LEU A 1 181 ? 36.715 20.763 -31.127 1.00 92.81 181 LEU A N 1
ATOM 1387 C CA . LEU A 1 181 ? 38.181 20.816 -31.113 1.00 92.81 181 LEU A CA 1
ATOM 1388 C C . LEU A 1 181 ? 38.743 21.691 -32.246 1.00 92.81 181 LEU A C 1
ATOM 1390 O O . LEU A 1 181 ? 39.728 22.399 -32.063 1.00 92.81 181 LEU A O 1
ATOM 1394 N N . LEU A 1 182 ? 38.084 21.686 -33.406 1.00 91.94 182 LEU A N 1
ATOM 1395 C CA . LEU A 1 182 ? 38.433 22.518 -34.561 1.00 91.94 182 LEU A CA 1
ATOM 1396 C C . LEU A 1 182 ? 37.941 23.975 -34.443 1.00 91.94 182 LEU A C 1
ATOM 1398 O O . LEU A 1 182 ? 38.095 24.750 -35.389 1.00 91.94 182 LEU A O 1
ATOM 1402 N N . GLY A 1 183 ? 37.310 24.351 -33.324 1.00 91.62 183 GLY A N 1
ATOM 1403 C CA . GLY A 1 183 ? 36.759 25.691 -33.102 1.00 91.62 183 GLY A CA 1
ATOM 1404 C C . GLY A 1 183 ? 35.591 26.043 -34.029 1.00 91.62 183 GLY A C 1
ATOM 1405 O O . GLY A 1 183 ? 35.281 27.218 -34.219 1.00 91.62 183 GLY A O 1
ATOM 1406 N N . ARG A 1 184 ? 34.954 25.042 -34.650 1.00 91.56 184 ARG A N 1
ATOM 1407 C CA . ARG A 1 184 ? 33.863 25.216 -35.620 1.00 91.56 184 ARG A CA 1
ATOM 1408 C C . ARG A 1 184 ? 32.693 24.288 -35.288 1.00 91.56 184 ARG A C 1
ATOM 1410 O O . ARG A 1 184 ? 32.431 23.350 -36.043 1.00 91.56 184 ARG A O 1
ATOM 1417 N N . PRO A 1 185 ? 31.948 24.546 -34.198 1.00 86.31 185 PRO A N 1
ATOM 1418 C CA . PRO A 1 185 ? 30.857 23.679 -33.743 1.00 86.31 185 PRO A CA 1
ATOM 1419 C C . PRO A 1 185 ? 29.742 23.502 -34.787 1.00 86.31 185 PRO A C 1
ATOM 1421 O O . PRO A 1 185 ? 29.075 22.469 -34.805 1.00 86.31 185 PRO A O 1
ATOM 1424 N N . GLN A 1 186 ? 29.585 24.448 -35.722 1.00 89.31 186 GLN A N 1
ATOM 1425 C CA . GLN A 1 186 ? 28.673 24.322 -36.863 1.00 89.31 186 GLN A CA 1
ATOM 1426 C C . GLN A 1 186 ? 28.947 23.083 -37.734 1.00 89.31 186 GLN A C 1
ATOM 1428 O O . GLN A 1 186 ? 28.018 22.541 -38.332 1.00 89.31 186 GLN A O 1
ATOM 1433 N N . LEU A 1 187 ? 30.193 22.592 -37.779 1.00 88.06 187 LEU A N 1
ATOM 1434 C CA . LEU A 1 187 ? 30.539 21.368 -38.506 1.00 88.06 187 LEU A CA 1
ATOM 1435 C C . LEU A 1 187 ? 29.921 20.115 -37.872 1.00 88.06 187 LEU A C 1
ATOM 1437 O O . LEU A 1 187 ? 29.674 19.151 -38.590 1.00 88.06 187 LEU A O 1
ATOM 1441 N N . GLY A 1 188 ? 29.619 20.133 -36.570 1.00 88.94 188 GLY A N 1
ATOM 1442 C CA . GLY A 1 188 ? 28.950 19.024 -35.886 1.00 88.94 188 GLY A CA 1
ATOM 1443 C C . GLY A 1 188 ? 27.538 18.806 -36.426 1.00 88.94 188 GLY A C 1
ATOM 1444 O O . GLY A 1 188 ? 27.178 17.688 -36.790 1.00 88.94 188 GLY A O 1
ATOM 1445 N N . TRP A 1 189 ? 26.777 19.894 -36.593 1.00 88.69 189 TRP A N 1
ATOM 1446 C CA . TRP A 1 189 ? 25.449 19.863 -37.216 1.00 88.69 189 TRP A CA 1
ATOM 1447 C C . TRP A 1 189 ? 25.499 19.413 -38.672 1.00 88.69 189 TRP A C 1
ATOM 1449 O O . TRP A 1 189 ? 24.703 18.567 -39.077 1.00 88.69 189 TRP A O 1
ATOM 1459 N N . PHE A 1 190 ? 26.457 19.933 -39.445 1.00 88.62 190 PHE A N 1
ATOM 1460 C CA . PHE A 1 190 ? 26.663 19.500 -40.827 1.00 88.62 190 PHE A CA 1
ATOM 1461 C C . PHE A 1 190 ? 26.983 18.006 -40.911 1.00 88.62 190 PHE A C 1
ATOM 1463 O O . PHE A 1 190 ? 26.345 17.297 -41.681 1.00 88.62 190 PHE A O 1
ATOM 1470 N N . GLY A 1 191 ? 27.921 17.514 -40.098 1.00 88.06 191 GLY A N 1
ATOM 1471 C CA . GLY A 1 191 ? 28.289 16.100 -40.058 1.00 88.06 191 GLY A CA 1
ATOM 1472 C C . GLY A 1 191 ? 27.116 15.206 -39.659 1.00 88.06 191 GLY A C 1
ATOM 1473 O O . GLY A 1 191 ? 26.865 14.196 -40.314 1.00 88.06 191 GLY A O 1
ATOM 1474 N N . PHE A 1 192 ? 26.356 15.601 -38.635 1.00 90.81 192 PHE A N 1
ATOM 1475 C CA . PHE A 1 192 ? 25.165 14.876 -38.196 1.00 90.81 192 PHE A CA 1
ATOM 1476 C C . PHE A 1 192 ? 24.106 14.783 -39.301 1.00 90.81 192 PHE A C 1
ATOM 1478 O O . PHE A 1 192 ? 23.683 13.681 -39.653 1.00 90.81 192 PHE A O 1
ATOM 1485 N N . LEU A 1 193 ? 23.711 15.922 -39.882 1.00 91.69 193 LEU A N 1
ATOM 1486 C CA . LEU A 1 193 ? 22.705 15.971 -40.946 1.00 91.69 193 LEU A CA 1
ATOM 1487 C C . LEU A 1 193 ? 23.166 15.231 -42.201 1.00 91.69 193 LEU A C 1
ATOM 1489 O O . LEU A 1 193 ? 22.356 14.590 -42.863 1.00 91.69 193 LEU A O 1
ATOM 1493 N N . PHE A 1 194 ? 24.460 15.281 -42.513 1.00 91.19 194 PHE A N 1
ATOM 1494 C CA . PHE A 1 194 ? 25.034 14.570 -43.647 1.00 91.19 194 PHE A CA 1
ATOM 1495 C C . PHE A 1 194 ? 24.956 13.048 -43.467 1.00 91.19 194 PHE A C 1
ATOM 1497 O O . PHE A 1 194 ? 24.448 12.350 -44.345 1.00 91.19 194 PHE A O 1
ATOM 1504 N N . VAL A 1 195 ? 25.384 12.525 -42.311 1.00 89.88 195 VAL A N 1
ATOM 1505 C CA . VAL A 1 195 ? 25.299 11.086 -41.999 1.00 89.88 195 VAL A CA 1
ATOM 1506 C C . VAL A 1 195 ? 23.842 10.621 -41.947 1.00 89.88 195 VAL A C 1
ATOM 1508 O O . VAL A 1 195 ? 23.504 9.587 -42.526 1.00 89.88 195 VAL A O 1
ATOM 1511 N N . LEU A 1 196 ? 22.967 11.399 -41.304 1.00 89.75 196 LEU A N 1
ATOM 1512 C CA . LEU A 1 196 ? 21.539 11.099 -41.225 1.00 89.75 196 LEU A CA 1
ATOM 1513 C C . LEU A 1 196 ? 20.878 11.119 -42.611 1.00 89.75 196 LEU A C 1
ATOM 1515 O O . LEU A 1 196 ? 20.109 10.219 -42.939 1.00 89.75 196 LEU A O 1
ATOM 1519 N N . GLY A 1 197 ? 21.212 12.105 -43.444 1.00 89.81 197 GLY A N 1
ATOM 1520 C CA . GLY A 1 197 ? 20.712 12.234 -44.810 1.00 89.81 197 GLY A CA 1
ATOM 1521 C C . GLY A 1 197 ? 21.121 11.058 -45.693 1.00 89.81 197 GLY A C 1
ATOM 1522 O O . GLY A 1 197 ? 20.270 10.484 -46.368 1.00 89.81 197 GLY A O 1
ATOM 1523 N N . ILE A 1 198 ? 22.389 10.635 -45.633 1.00 88.31 198 ILE A N 1
ATOM 1524 C CA . ILE A 1 198 ? 22.863 9.431 -46.334 1.00 88.31 198 ILE A CA 1
ATOM 1525 C C . ILE A 1 198 ? 22.099 8.195 -45.858 1.00 88.31 198 ILE A C 1
ATOM 1527 O O . ILE A 1 198 ? 21.634 7.406 -46.680 1.00 88.31 198 ILE A O 1
ATOM 1531 N N . TYR A 1 199 ? 21.944 8.023 -44.543 1.00 86.19 199 TYR A N 1
ATOM 1532 C CA . TYR A 1 199 ? 21.219 6.885 -43.984 1.00 86.19 199 TYR A CA 1
ATOM 1533 C C . TYR A 1 199 ? 19.766 6.831 -44.481 1.00 86.19 199 TYR A C 1
ATOM 1535 O O . TYR A 1 199 ? 19.329 5.795 -44.988 1.00 86.19 199 TYR A O 1
ATOM 1543 N N . LEU A 1 200 ? 19.033 7.946 -44.389 1.00 85.75 200 LEU A N 1
ATOM 1544 C CA . LEU A 1 200 ? 17.643 8.041 -44.841 1.00 85.75 200 LEU A CA 1
ATOM 1545 C C . LEU A 1 200 ? 17.511 7.853 -46.351 1.00 85.75 200 LEU A C 1
ATOM 1547 O O . LEU A 1 200 ? 16.588 7.174 -46.790 1.00 85.75 200 LEU A O 1
ATOM 1551 N N . PHE A 1 201 ? 18.439 8.393 -47.141 1.00 86.56 201 PHE A N 1
ATOM 1552 C CA . PHE A 1 201 ? 18.476 8.192 -48.587 1.00 86.56 201 PHE A CA 1
ATOM 1553 C C . PHE A 1 201 ? 18.634 6.705 -48.931 1.00 86.56 201 PHE A C 1
ATOM 1555 O O . PHE A 1 201 ? 17.806 6.134 -49.638 1.00 86.56 201 PHE A O 1
ATOM 1562 N N . LEU A 1 202 ? 19.644 6.035 -48.370 1.00 82.50 202 LEU A N 1
ATOM 1563 C CA . LEU A 1 202 ? 19.881 4.611 -48.626 1.00 82.50 202 LEU A CA 1
ATOM 1564 C C . LEU A 1 202 ? 18.692 3.740 -48.205 1.00 82.50 202 LEU A C 1
ATOM 1566 O O . LEU A 1 202 ? 18.345 2.796 -48.915 1.00 82.50 202 LEU A O 1
ATOM 1570 N N . LYS A 1 203 ? 18.060 4.072 -47.073 1.00 78.94 203 LYS A N 1
ATOM 1571 C CA . LYS A 1 203 ? 16.898 3.353 -46.544 1.00 78.94 203 LYS A CA 1
ATOM 1572 C C . LYS A 1 203 ? 15.633 3.602 -47.367 1.00 78.94 203 LYS A C 1
ATOM 1574 O O . LYS A 1 203 ? 14.927 2.654 -47.695 1.00 78.94 203 LYS A O 1
ATOM 1579 N N . GLY A 1 204 ? 15.357 4.859 -47.711 1.00 79.62 204 GLY A N 1
ATOM 1580 C CA . GLY A 1 204 ? 14.156 5.280 -48.435 1.00 79.62 204 GLY A CA 1
ATOM 1581 C C . GLY A 1 204 ? 14.092 4.726 -49.855 1.00 79.62 204 GLY A C 1
ATOM 1582 O O . GLY A 1 204 ? 13.015 4.382 -50.331 1.00 79.62 204 GLY A O 1
ATOM 1583 N N . PHE A 1 205 ? 15.247 4.553 -50.499 1.00 82.31 205 PHE A N 1
ATOM 1584 C CA . PHE A 1 205 ? 15.346 3.916 -51.812 1.00 82.31 205 PHE A CA 1
ATOM 1585 C C . PHE A 1 205 ? 15.570 2.393 -51.744 1.00 82.31 205 PHE A C 1
ATOM 1587 O O . PHE A 1 205 ? 15.743 1.759 -52.783 1.00 82.31 205 PHE A O 1
ATOM 1594 N N . GLY A 1 206 ? 15.601 1.787 -50.548 1.00 75.94 206 GLY A N 1
ATOM 1595 C CA . GLY A 1 206 ? 15.855 0.348 -50.371 1.00 75.94 206 GLY A CA 1
ATOM 1596 C C . GLY A 1 206 ? 17.216 -0.116 -50.910 1.00 75.94 206 GLY A C 1
ATOM 1597 O O . GLY A 1 206 ? 17.427 -1.307 -51.162 1.00 75.94 206 GLY A O 1
ATOM 1598 N N . ILE A 1 207 ? 18.142 0.826 -51.109 1.00 75.69 207 ILE A N 1
ATOM 1599 C CA . ILE A 1 207 ? 19.484 0.588 -51.648 1.00 75.69 207 ILE A CA 1
ATOM 1600 C C . ILE A 1 207 ? 20.290 -0.255 -50.655 1.00 75.69 207 ILE A C 1
ATOM 1602 O O . ILE A 1 207 ? 21.137 -1.049 -51.056 1.00 75.69 207 ILE A O 1
ATOM 1606 N N . ASP A 1 208 ? 19.987 -0.151 -49.359 1.00 71.44 208 ASP A N 1
ATOM 1607 C CA . ASP A 1 208 ? 20.571 -0.986 -48.311 1.00 71.44 208 ASP A CA 1
ATOM 1608 C C . ASP A 1 208 ? 20.362 -2.489 -48.563 1.00 71.44 208 ASP A C 1
ATOM 1610 O O . ASP A 1 208 ? 21.291 -3.281 -48.382 1.00 71.44 208 ASP A O 1
ATOM 1614 N N . ASN A 1 209 ? 19.177 -2.883 -49.035 1.00 67.94 209 ASN A N 1
ATOM 1615 C CA . ASN A 1 209 ? 18.856 -4.271 -49.367 1.00 67.94 209 ASN A CA 1
ATOM 1616 C C . ASN A 1 209 ? 19.515 -4.721 -50.677 1.00 67.94 209 ASN A C 1
ATOM 1618 O O . ASN A 1 209 ? 19.991 -5.854 -50.765 1.00 67.94 209 ASN A O 1
ATOM 1622 N N . PHE A 1 210 ? 19.586 -3.830 -51.669 1.00 65.12 210 PHE A N 1
ATOM 1623 C CA . PHE A 1 210 ? 20.257 -4.086 -52.945 1.00 65.12 210 PHE A CA 1
ATOM 1624 C C . PHE A 1 210 ? 21.770 -4.281 -52.757 1.00 65.12 210 PHE A C 1
ATOM 1626 O O . PHE A 1 210 ? 22.330 -5.288 -53.187 1.00 65.12 210 PHE A O 1
ATOM 1633 N N . ILE A 1 211 ? 22.426 -3.384 -52.012 1.00 67.12 211 ILE A N 1
ATOM 1634 C CA . ILE A 1 211 ? 23.859 -3.471 -51.700 1.00 67.12 211 ILE A CA 1
ATOM 1635 C C . ILE A 1 211 ? 24.161 -4.731 -50.883 1.00 67.12 211 ILE A C 1
ATOM 1637 O O . ILE A 1 211 ? 25.105 -5.444 -51.204 1.00 67.12 211 ILE A O 1
ATOM 1641 N N . ARG A 1 212 ? 23.366 -5.062 -49.856 1.00 64.81 212 ARG A N 1
ATOM 1642 C CA . ARG A 1 212 ? 23.599 -6.274 -49.042 1.00 64.81 212 ARG A CA 1
ATOM 1643 C C . ARG A 1 212 ? 23.514 -7.574 -49.844 1.00 64.81 212 ARG A C 1
ATOM 1645 O O . ARG A 1 212 ? 24.165 -8.546 -49.460 1.00 64.81 212 ARG A O 1
ATOM 1652 N N . ARG A 1 213 ? 22.708 -7.604 -50.910 1.00 64.31 213 ARG A N 1
ATOM 1653 C CA . ARG A 1 213 ? 22.507 -8.788 -51.754 1.00 64.31 213 ARG A CA 1
ATOM 1654 C C . ARG A 1 213 ? 23.620 -8.955 -52.790 1.00 64.31 213 ARG A C 1
ATOM 1656 O O . ARG A 1 213 ? 24.111 -10.066 -52.968 1.00 64.31 213 ARG A O 1
ATOM 1663 N N . GLU A 1 214 ? 24.062 -7.853 -53.390 1.00 64.38 214 GLU A N 1
ATOM 1664 C CA . GLU A 1 214 ? 25.043 -7.864 -54.483 1.00 64.38 214 GLU A CA 1
ATOM 1665 C C . GLU A 1 214 ? 26.500 -7.748 -53.996 1.00 64.38 214 GLU A C 1
ATOM 1667 O O . GLU A 1 214 ? 27.427 -8.274 -54.615 1.00 64.38 214 GLU A O 1
ATOM 1672 N N . PHE A 1 215 ? 26.718 -7.119 -52.840 1.00 60.72 215 PHE A N 1
ATOM 1673 C CA . PHE A 1 215 ? 28.036 -6.867 -52.272 1.00 60.72 215 PHE A CA 1
ATOM 1674 C C . PHE A 1 215 ? 28.221 -7.627 -50.953 1.00 60.72 215 PHE A C 1
ATOM 1676 O O . PHE A 1 215 ? 27.851 -7.163 -49.873 1.00 60.72 215 PHE A O 1
ATOM 1683 N N . SER A 1 216 ? 28.837 -8.815 -51.016 1.00 58.44 216 SER A N 1
ATOM 1684 C CA . SER A 1 216 ? 29.147 -9.565 -49.793 1.00 58.44 216 SER A CA 1
ATOM 1685 C C . SER A 1 216 ? 30.148 -8.784 -48.915 1.00 58.44 216 SER A C 1
ATOM 1687 O O . SER A 1 216 ? 31.117 -8.228 -49.448 1.00 58.44 216 SER A O 1
ATOM 1689 N N . PRO A 1 217 ? 29.993 -8.776 -47.573 1.00 59.62 217 PRO A N 1
ATOM 1690 C CA . PRO A 1 217 ? 30.882 -8.039 -46.664 1.00 59.62 217 PRO A CA 1
ATOM 1691 C C . PRO A 1 217 ? 32.369 -8.378 -46.848 1.00 59.62 217 PRO A C 1
ATOM 1693 O O . PRO A 1 217 ? 33.233 -7.523 -46.666 1.00 59.62 217 PRO A O 1
ATOM 1696 N N . LYS A 1 218 ? 32.670 -9.616 -47.272 1.00 57.12 218 LYS A N 1
ATOM 1697 C CA . LYS A 1 218 ? 34.033 -10.087 -47.556 1.00 57.12 218 LYS A CA 1
ATOM 1698 C C . LYS A 1 218 ? 34.645 -9.441 -48.808 1.00 57.12 218 LYS A C 1
ATOM 1700 O O . LYS A 1 218 ? 35.840 -9.173 -48.814 1.00 57.12 218 LYS A O 1
ATOM 1705 N N . ARG A 1 219 ? 33.850 -9.173 -49.853 1.00 58.81 219 ARG A N 1
ATOM 1706 C CA . ARG A 1 219 ? 34.323 -8.536 -51.100 1.00 58.81 219 ARG A CA 1
ATOM 1707 C C . ARG A 1 219 ? 34.493 -7.026 -50.950 1.00 58.81 219 ARG A C 1
ATOM 1709 O O . ARG A 1 219 ? 35.474 -6.476 -51.433 1.00 58.81 219 ARG A O 1
ATOM 1716 N N . VAL A 1 220 ? 33.579 -6.372 -50.234 1.00 65.19 220 VAL A N 1
ATOM 1717 C CA . VAL A 1 220 ? 33.646 -4.924 -49.981 1.00 65.19 220 VAL A CA 1
ATOM 1718 C C . VAL A 1 220 ? 34.809 -4.578 -49.060 1.00 65.19 220 VAL A C 1
ATOM 1720 O O . VAL A 1 220 ? 35.586 -3.681 -49.374 1.00 65.19 220 VAL A O 1
ATOM 1723 N N . GLY A 1 221 ? 34.982 -5.333 -47.968 1.00 65.75 221 GLY A N 1
ATOM 1724 C CA . GLY A 1 221 ? 36.098 -5.132 -47.043 1.00 65.75 221 GLY A CA 1
ATOM 1725 C C . GLY A 1 221 ? 37.453 -5.193 -47.747 1.00 65.75 221 GLY A C 1
ATOM 1726 O O . GLY A 1 221 ? 38.289 -4.328 -47.520 1.00 65.75 221 GLY A O 1
ATOM 1727 N N . PHE A 1 222 ? 37.642 -6.143 -48.667 1.00 69.38 222 PHE A N 1
ATOM 1728 C CA . PHE A 1 222 ? 38.871 -6.257 -49.456 1.00 69.38 222 PHE A CA 1
ATOM 1729 C C . PHE A 1 222 ? 39.176 -4.990 -50.275 1.00 69.38 222 PHE A C 1
ATOM 1731 O O . PHE A 1 222 ? 40.297 -4.491 -50.226 1.00 69.38 222 PHE A O 1
ATOM 1738 N N . VAL A 1 223 ? 38.182 -4.420 -50.966 1.00 72.88 223 VAL A N 1
ATOM 1739 C CA . VAL A 1 223 ? 38.362 -3.187 -51.757 1.00 72.88 223 VAL A CA 1
ATOM 1740 C C . VAL A 1 223 ? 38.722 -2.002 -50.860 1.00 72.88 223 VAL A C 1
ATOM 1742 O O . VAL A 1 223 ? 39.648 -1.256 -51.172 1.00 72.88 223 VAL A O 1
ATOM 1745 N N . PHE A 1 224 ? 38.052 -1.853 -49.714 1.00 78.19 224 PHE A N 1
ATOM 1746 C CA . PHE A 1 224 ? 38.376 -0.791 -48.759 1.00 78.19 224 PHE A CA 1
ATOM 1747 C C . PHE A 1 224 ? 39.759 -0.968 -48.120 1.00 78.19 224 PHE A C 1
ATOM 1749 O O . PHE A 1 224 ? 40.448 0.029 -47.927 1.00 78.19 224 PHE A O 1
ATOM 1756 N N . TYR A 1 225 ? 40.208 -2.201 -47.857 1.00 78.81 225 TYR A N 1
ATOM 1757 C CA . TYR A 1 225 ? 41.581 -2.463 -47.410 1.00 78.81 225 TYR A CA 1
ATOM 1758 C C . TYR A 1 225 ? 42.611 -2.042 -48.459 1.00 78.81 225 TYR A C 1
ATOM 1760 O O . TYR A 1 225 ? 43.599 -1.400 -48.113 1.00 78.81 225 TYR A O 1
ATOM 1768 N N . VAL A 1 226 ? 42.368 -2.341 -49.738 1.00 80.50 226 VAL A N 1
ATOM 1769 C CA . VAL A 1 226 ? 43.256 -1.917 -50.831 1.00 80.50 226 VAL A CA 1
ATOM 1770 C C . VAL A 1 226 ? 43.306 -0.390 -50.928 1.00 80.50 226 VAL A C 1
ATOM 1772 O O . VAL A 1 226 ? 44.393 0.179 -50.987 1.00 80.50 226 VAL A O 1
ATOM 1775 N N . ILE A 1 227 ? 42.157 0.290 -50.865 1.00 86.69 227 ILE A N 1
ATOM 1776 C CA . ILE A 1 227 ? 42.095 1.760 -50.873 1.00 86.69 227 ILE A CA 1
ATOM 1777 C C . ILE A 1 227 ? 42.823 2.349 -49.656 1.00 86.69 227 ILE A C 1
ATOM 1779 O O . ILE A 1 227 ? 43.599 3.288 -49.810 1.00 86.69 227 ILE A O 1
ATOM 1783 N N . ALA A 1 228 ? 42.622 1.792 -48.459 1.00 84.81 228 ALA A N 1
ATOM 1784 C CA . ALA A 1 228 ? 43.280 2.258 -47.239 1.00 84.81 228 ALA A CA 1
ATOM 1785 C C . ALA A 1 228 ? 44.807 2.101 -47.305 1.00 84.81 228 ALA A C 1
ATOM 1787 O O . ALA A 1 228 ? 45.529 3.014 -46.911 1.00 84.81 228 ALA A O 1
ATOM 1788 N N . ILE A 1 229 ? 45.303 0.984 -47.849 1.00 90.81 229 ILE A N 1
ATOM 1789 C CA . ILE A 1 229 ? 46.739 0.764 -48.072 1.00 90.81 229 ILE A CA 1
ATOM 1790 C C . ILE A 1 229 ? 47.290 1.792 -49.066 1.00 90.81 229 ILE A C 1
ATOM 1792 O O . ILE A 1 229 ? 48.316 2.408 -48.792 1.00 90.81 229 ILE A O 1
ATOM 1796 N N . LEU A 1 230 ? 46.600 2.027 -50.187 1.00 90.31 230 LEU A N 1
ATOM 1797 C CA . LEU A 1 230 ? 47.022 3.011 -51.189 1.00 90.31 230 LEU A CA 1
ATOM 1798 C C . LEU A 1 230 ? 47.066 4.432 -50.614 1.00 90.31 230 LEU A C 1
ATOM 1800 O O . LEU A 1 230 ? 48.054 5.137 -50.804 1.00 90.31 230 LEU A O 1
ATOM 1804 N N . LEU A 1 231 ? 46.039 4.838 -49.864 1.00 90.06 231 LEU A N 1
ATOM 1805 C CA . LEU A 1 231 ? 46.011 6.134 -49.181 1.00 90.06 231 LEU A CA 1
ATOM 1806 C C . LEU A 1 231 ? 47.111 6.245 -48.119 1.00 90.06 231 LEU A C 1
ATOM 1808 O O . LEU A 1 231 ? 47.733 7.297 -48.001 1.00 90.06 231 LEU A O 1
ATOM 1812 N N . GLY A 1 232 ? 47.394 5.162 -47.388 1.00 91.94 232 GLY A N 1
ATOM 1813 C CA . GLY A 1 232 ? 48.507 5.097 -46.443 1.00 91.94 232 GLY A CA 1
ATOM 1814 C C . GLY A 1 232 ? 49.861 5.305 -47.125 1.00 91.94 232 GLY A C 1
ATOM 1815 O O . GLY A 1 232 ? 50.662 6.110 -46.657 1.00 91.94 232 GLY A O 1
ATOM 1816 N N . ILE A 1 233 ? 50.096 4.650 -48.267 1.00 93.75 233 ILE A N 1
ATOM 1817 C CA . ILE A 1 233 ? 51.320 4.815 -49.068 1.00 93.75 233 ILE A CA 1
ATOM 1818 C C . ILE A 1 233 ? 51.455 6.259 -49.560 1.00 93.75 233 ILE A C 1
ATOM 1820 O O . ILE A 1 233 ? 52.526 6.850 -49.427 1.00 93.75 233 ILE A O 1
ATOM 1824 N N . ILE A 1 234 ? 50.373 6.847 -50.080 1.00 93.75 234 ILE A N 1
ATOM 1825 C CA . ILE A 1 234 ? 50.355 8.248 -50.525 1.00 93.75 234 ILE A CA 1
ATOM 1826 C C . ILE A 1 234 ? 50.663 9.187 -49.353 1.00 93.75 234 ILE A C 1
ATOM 1828 O O . ILE A 1 234 ? 51.474 10.097 -49.501 1.00 93.75 234 ILE A O 1
ATOM 1832 N N . GLY A 1 235 ? 50.074 8.946 -48.179 1.00 91.31 235 GLY A N 1
ATOM 1833 C CA . GLY A 1 235 ? 50.313 9.745 -46.977 1.00 91.31 235 GLY A CA 1
ATOM 1834 C C . GLY A 1 235 ? 51.764 9.681 -46.496 1.00 91.31 235 GLY A C 1
ATOM 1835 O O . GLY A 1 235 ? 52.360 10.717 -46.205 1.00 91.31 235 GLY A O 1
ATOM 1836 N N . VAL A 1 236 ? 52.364 8.487 -46.474 1.00 93.88 236 VAL A N 1
ATOM 1837 C CA . VAL A 1 236 ? 53.785 8.305 -46.126 1.00 93.88 236 VAL A CA 1
ATOM 1838 C C . VAL A 1 236 ? 54.686 8.990 -47.151 1.00 93.88 236 VAL A C 1
ATOM 1840 O O . VAL A 1 236 ? 55.609 9.707 -46.770 1.00 93.88 236 VAL A O 1
ATOM 1843 N N . TRP A 1 237 ? 54.402 8.824 -48.443 1.00 93.12 237 TRP A N 1
ATOM 1844 C CA . TRP A 1 237 ? 55.154 9.474 -49.515 1.00 93.12 237 TRP A CA 1
ATOM 1845 C C . TRP A 1 237 ? 55.093 10.999 -49.412 1.00 93.12 237 TRP A C 1
ATOM 1847 O O . TRP A 1 237 ? 56.114 11.676 -49.507 1.00 93.12 237 TRP A O 1
ATOM 1857 N N . GLN A 1 238 ? 53.904 11.547 -49.168 1.00 90.00 238 GLN A N 1
ATOM 1858 C CA . GLN A 1 238 ? 53.703 12.983 -49.029 1.00 90.00 238 GLN A CA 1
ATOM 1859 C C . GLN A 1 238 ? 54.369 13.532 -47.762 1.00 90.00 238 GLN A C 1
ATOM 1861 O O . GLN A 1 238 ? 54.972 14.601 -47.810 1.00 90.00 238 GLN A O 1
ATOM 1866 N N . SER A 1 239 ? 54.333 12.781 -46.658 1.00 86.75 239 SER A N 1
ATOM 1867 C CA . SER A 1 239 ? 55.058 13.111 -45.428 1.00 86.75 239 SER A CA 1
ATOM 1868 C C . SER A 1 239 ? 56.576 13.121 -45.644 1.00 86.75 239 SER A C 1
ATOM 1870 O O . SER A 1 239 ? 57.244 14.068 -45.232 1.00 86.75 239 SER A O 1
ATOM 1872 N N . TYR A 1 240 ? 57.114 12.125 -46.353 1.00 91.06 240 TYR A N 1
ATOM 1873 C CA . TYR A 1 240 ? 58.531 12.057 -46.709 1.00 91.06 240 TYR A CA 1
ATOM 1874 C C . TYR A 1 240 ? 58.952 13.207 -47.637 1.00 91.06 240 TYR A C 1
ATOM 1876 O O . TYR A 1 240 ? 59.965 13.862 -47.400 1.00 91.06 240 TYR A O 1
ATOM 1884 N N . TYR A 1 241 ? 58.150 13.506 -48.661 1.00 90.06 241 TYR A N 1
ATOM 1885 C CA . TYR A 1 241 ? 58.405 14.614 -49.582 1.00 90.06 241 TYR A CA 1
ATOM 1886 C C . TYR A 1 241 ? 58.391 15.974 -48.871 1.00 90.06 241 TYR A C 1
ATOM 1888 O O . TYR A 1 241 ? 59.276 16.799 -49.093 1.00 90.06 241 TYR A O 1
ATOM 1896 N N . TYR A 1 242 ? 57.430 16.186 -47.968 1.00 85.75 242 TYR A N 1
ATOM 1897 C CA . TYR A 1 242 ? 57.355 17.391 -47.141 1.00 85.75 242 TYR A CA 1
ATOM 1898 C C . TYR A 1 242 ? 58.600 17.555 -46.257 1.00 85.75 242 TYR A C 1
ATOM 1900 O O . TYR A 1 242 ? 59.147 18.651 -46.156 1.00 85.75 242 TYR A O 1
ATOM 1908 N N . PHE A 1 243 ? 59.093 16.456 -45.678 1.00 83.31 243 PHE A N 1
ATOM 1909 C CA . PHE A 1 243 ? 60.312 16.450 -44.866 1.00 83.31 243 PHE A CA 1
ATOM 1910 C C . PHE A 1 243 ? 61.572 16.812 -45.673 1.00 83.31 243 PHE A C 1
ATOM 1912 O O . PHE A 1 243 ? 62.467 17.475 -45.153 1.00 83.31 243 PHE A O 1
ATOM 1919 N N . LEU A 1 244 ? 61.640 16.420 -46.951 1.00 83.19 244 LEU A N 1
ATOM 1920 C CA . LEU A 1 244 ? 62.750 16.776 -47.844 1.00 83.19 244 LEU A CA 1
ATOM 1921 C C . LEU A 1 244 ? 62.687 18.227 -48.348 1.00 83.19 244 LEU A C 1
ATOM 1923 O O . LEU A 1 244 ? 63.733 18.843 -48.534 1.00 83.19 244 LEU A O 1
ATOM 1927 N N . GLN A 1 245 ? 61.488 18.770 -48.587 1.00 79.50 245 GLN A N 1
ATOM 1928 C CA . GLN A 1 245 ? 61.313 20.154 -49.053 1.00 79.50 245 GLN A CA 1
ATOM 1929 C C . GLN A 1 245 ? 61.502 21.199 -47.952 1.00 79.50 245 GLN A C 1
ATOM 1931 O O . GLN A 1 245 ? 61.945 22.309 -48.243 1.00 79.50 245 GLN A O 1
ATOM 1936 N N . PHE A 1 246 ? 61.196 20.849 -46.702 1.00 72.75 246 PHE A N 1
ATOM 1937 C CA . PHE A 1 246 ? 61.370 21.724 -45.545 1.00 72.75 246 PHE A CA 1
ATOM 1938 C C . PHE A 1 246 ? 62.238 21.034 -44.487 1.00 72.75 246 PHE A C 1
ATOM 1940 O O . PHE A 1 246 ? 61.714 20.594 -43.460 1.00 72.75 246 PHE A O 1
ATOM 1947 N N . PRO A 1 247 ? 63.565 20.923 -44.700 1.00 67.12 247 PRO A N 1
ATOM 1948 C CA . PRO A 1 247 ? 64.450 20.384 -43.683 1.00 67.12 247 PRO A CA 1
ATOM 1949 C C . PRO A 1 247 ? 64.427 21.335 -42.485 1.00 67.12 247 PRO A C 1
ATOM 1951 O O . PRO A 1 247 ? 64.999 22.421 -42.523 1.00 67.12 247 PRO A O 1
ATOM 1954 N N . THR A 1 248 ? 63.794 20.927 -41.390 1.00 64.62 248 THR A N 1
ATOM 1955 C CA . THR A 1 248 ? 63.712 21.692 -40.131 1.00 64.62 248 THR A CA 1
ATOM 1956 C C . THR A 1 248 ? 65.057 21.789 -39.391 1.00 64.62 248 THR A C 1
ATOM 1958 O O . THR A 1 248 ? 65.090 22.066 -38.199 1.00 64.62 248 THR A O 1
ATOM 1961 N N . TRP A 1 249 ? 66.169 21.534 -40.087 1.00 62.69 249 TRP A N 1
ATOM 1962 C CA . TRP A 1 249 ? 67.544 21.529 -39.582 1.00 62.69 249 TRP A CA 1
ATOM 1963 C C . TRP A 1 249 ? 68.363 22.742 -40.067 1.00 62.69 249 TRP A C 1
ATOM 1965 O O . TRP A 1 249 ? 69.584 22.739 -39.944 1.00 62.69 249 TRP A O 1
ATOM 1975 N N . GLN A 1 250 ? 67.716 23.768 -40.636 1.00 57.59 250 GLN A N 1
ATOM 1976 C CA . GLN A 1 250 ? 68.344 25.050 -40.998 1.00 57.59 250 GLN A CA 1
ATOM 1977 C C . GLN A 1 250 ? 67.654 26.252 -40.329 1.00 57.59 250 GLN A C 1
ATOM 1979 O O . GLN A 1 250 ? 67.287 27.223 -40.991 1.00 57.59 250 GLN A O 1
ATOM 1984 N N . SER A 1 251 ? 67.498 26.191 -39.006 1.00 51.88 251 SER A N 1
ATOM 1985 C CA . SER A 1 251 ? 67.326 27.371 -38.147 1.00 51.88 251 SER A CA 1
ATOM 1986 C C . SER A 1 251 ? 68.383 27.364 -37.058 1.00 51.88 251 SER A C 1
ATOM 1988 O O . SER A 1 251 ? 68.435 26.325 -36.358 1.00 51.88 251 SER A O 1
#

Radius of gyration: 37.71 Å; chains: 1; bounding box: 96×45×85 Å